Protein AF-A0A970JTY2-F1 (afdb_monomer_lite)

pLDDT: mean 82.53, std 13.93, range [41.75, 95.62]

Sequence (303 aa):
MFVVREQNREFDTKPNRMLKFISKFILSLLEEFDRIVPGDTESEWVKNIKSMERNLKHILSSQYLKYVADVRYLTHDLVTSGLKHRNPLYRQMAKISQLYYNIYTKKDPKAVFDVIKNQLLVPKATDKLFEILALFNCIKCAEELRMEIGGKRDLSLLRSKYTNVITFNYDNGIVINIFYQHTPQSLSGKSRYFKTMESYGFNPKTLTPDIVIECIRDDMLIASFLEVKYSDDVSYVGIGLQSLYAYLYDFSEAWVEGSKALLVIKPTISSSPKEEGDSRVWIVDKAGMIDKIRVLFGSLVTN

Radius of gyration: 25.33 Å; chains: 1; bounding box: 76×44×76 Å

Structure (mmCIF, N/CA/C/O backbone):
data_AF-A0A970JTY2-F1
#
_entry.id   AF-A0A970JTY2-F1
#
loop_
_atom_site.group_PDB
_atom_site.id
_atom_site.type_symbol
_atom_site.label_atom_id
_atom_site.label_alt_id
_atom_site.label_comp_id
_atom_site.label_asym_id
_atom_site.label_entity_id
_atom_site.label_seq_id
_atom_site.pdbx_PDB_ins_code
_atom_site.Cartn_x
_atom_site.Cartn_y
_atom_site.Cartn_z
_atom_site.occupancy
_atom_site.B_iso_or_equiv
_atom_site.auth_seq_id
_atom_site.auth_comp_id
_atom_site.auth_asym_id
_atom_site.auth_atom_id
_atom_site.pdbx_PDB_model_num
ATOM 1 N N . MET A 1 1 ? -50.062 -2.422 51.929 1.00 43.72 1 MET A N 1
ATOM 2 C CA . MET A 1 1 ? -49.570 -2.429 50.536 1.00 43.72 1 MET A CA 1
ATOM 3 C C . MET A 1 1 ? -48.051 -2.425 50.592 1.00 43.72 1 MET A C 1
ATOM 5 O O . MET A 1 1 ? -47.488 -1.456 51.079 1.00 43.72 1 MET A O 1
ATOM 9 N N . PHE A 1 2 ? -47.398 -3.523 50.209 1.00 49.53 2 PHE A N 1
ATOM 10 C CA . PHE A 1 2 ? -45.935 -3.597 50.158 1.00 49.53 2 PHE A CA 1
ATOM 11 C C . PHE A 1 2 ? -45.479 -3.256 48.738 1.00 49.53 2 PHE A C 1
ATOM 13 O O . PHE A 1 2 ? -45.889 -3.915 47.788 1.00 49.53 2 PHE A O 1
ATOM 20 N N . VAL A 1 3 ? -44.664 -2.211 48.592 1.00 58.22 3 VAL A N 1
ATOM 21 C CA . VAL A 1 3 ? -43.993 -1.878 47.329 1.00 58.22 3 VAL A CA 1
ATOM 22 C C . VAL A 1 3 ? -42.629 -2.556 47.356 1.00 58.22 3 VAL A C 1
ATOM 24 O O . VAL A 1 3 ? -41.742 -2.142 48.098 1.00 58.22 3 VAL A O 1
ATOM 27 N N . VAL A 1 4 ? -42.467 -3.612 46.564 1.00 56.00 4 VAL A N 1
ATOM 28 C CA . VAL A 1 4 ? -41.180 -4.291 46.383 1.00 56.00 4 VAL A CA 1
ATOM 29 C C . VAL A 1 4 ? -40.514 -3.696 45.144 1.00 56.00 4 VAL A C 1
ATOM 31 O O . VAL A 1 4 ? -41.038 -3.811 44.040 1.00 56.00 4 VAL A O 1
ATOM 34 N N . ARG A 1 5 ? -39.359 -3.039 45.308 1.00 48.19 5 ARG A N 1
ATOM 35 C CA . ARG A 1 5 ? -38.460 -2.755 44.179 1.00 48.19 5 ARG A CA 1
ATOM 36 C C . ARG A 1 5 ? -37.684 -4.033 43.886 1.00 48.19 5 ARG A C 1
ATOM 38 O O . ARG A 1 5 ? -36.694 -4.312 44.559 1.00 48.19 5 ARG A O 1
ATOM 45 N N . GLU A 1 6 ? -38.122 -4.803 42.897 1.00 49.94 6 GLU A N 1
ATOM 46 C CA . GLU A 1 6 ? -37.249 -5.812 42.302 1.00 49.94 6 GLU A CA 1
ATOM 47 C C . GLU A 1 6 ? -35.978 -5.122 41.795 1.00 49.94 6 GLU A C 1
ATOM 49 O O . GLU A 1 6 ? -36.039 -4.121 41.075 1.00 49.94 6 GLU A O 1
ATOM 54 N N . GLN A 1 7 ? -34.810 -5.646 42.174 1.00 44.12 7 GLN A N 1
ATOM 55 C CA . GLN A 1 7 ? -33.556 -5.287 41.520 1.00 44.12 7 GLN A CA 1
ATOM 56 C C . GLN A 1 7 ? -33.562 -5.893 40.114 1.00 44.12 7 GLN A C 1
ATOM 58 O O . GLN A 1 7 ? -32.917 -6.909 39.857 1.00 44.12 7 GLN A O 1
ATOM 63 N N . ASN A 1 8 ? -34.295 -5.277 39.189 1.00 53.38 8 ASN A N 1
ATOM 64 C CA . ASN A 1 8 ? -34.117 -5.565 37.777 1.00 53.38 8 ASN A CA 1
ATOM 65 C C . ASN A 1 8 ? -32.683 -5.173 37.419 1.00 53.38 8 ASN A C 1
ATOM 67 O O . ASN A 1 8 ? -32.317 -3.997 37.466 1.00 53.38 8 ASN A O 1
ATOM 71 N N . ARG A 1 9 ? -31.839 -6.166 37.117 1.00 58.50 9 ARG A N 1
ATOM 72 C CA . ARG A 1 9 ? -30.512 -5.909 36.556 1.00 58.50 9 ARG A CA 1
ATOM 73 C C . ARG A 1 9 ? -30.729 -5.241 35.205 1.00 58.50 9 ARG A C 1
ATOM 75 O O . ARG A 1 9 ? -31.061 -5.900 34.226 1.00 58.50 9 ARG A O 1
ATOM 82 N N . GLU A 1 10 ? -30.571 -3.925 35.169 1.00 74.25 10 GLU A N 1
ATOM 83 C CA . GLU A 1 10 ? -30.632 -3.150 33.939 1.00 74.25 10 GLU A CA 1
ATOM 84 C C . GLU A 1 10 ? -29.398 -3.498 33.101 1.00 74.25 10 GLU A C 1
ATOM 86 O O . GLU A 1 10 ? -28.300 -2.981 33.305 1.00 74.25 10 GLU A O 1
ATOM 91 N N . PHE A 1 11 ? -29.554 -4.469 32.200 1.00 82.31 11 PHE A N 1
ATOM 92 C CA . PHE A 1 11 ? -28.481 -4.886 31.301 1.00 82.31 11 PHE A CA 1
ATOM 93 C C . PHE A 1 11 ? -28.212 -3.831 30.227 1.00 82.31 11 PHE A C 1
ATOM 95 O O . PHE A 1 11 ? -27.099 -3.756 29.716 1.00 82.31 11 PHE A O 1
ATOM 102 N N . ASP A 1 12 ? -29.183 -2.983 29.901 1.00 87.62 12 ASP A N 1
ATOM 103 C CA . ASP A 1 12 ? -29.083 -2.015 28.813 1.00 87.62 12 ASP A CA 1
ATOM 104 C C . ASP A 1 12 ? -28.427 -0.687 29.231 1.00 87.62 12 ASP A C 1
ATOM 106 O O . ASP A 1 12 ? -29.002 0.396 29.157 1.00 87.62 12 ASP A O 1
ATOM 110 N N . THR A 1 13 ? -27.181 -0.769 29.689 1.00 91.25 13 THR A N 1
ATOM 111 C CA . THR A 1 13 ? -26.401 0.406 30.097 1.00 91.25 13 THR A CA 1
ATOM 112 C C . THR A 1 13 ? -25.610 1.001 28.929 1.00 91.25 13 THR A C 1
ATOM 114 O O . THR A 1 13 ? -25.258 0.305 27.974 1.00 91.25 13 THR A O 1
ATOM 117 N N . LYS A 1 14 ? -25.238 2.288 29.015 1.00 93.44 14 LYS A N 1
ATOM 118 C CA . LYS A 1 14 ? -24.367 2.941 28.012 1.00 93.44 14 LYS A CA 1
ATOM 119 C C . LYS A 1 14 ? -23.055 2.165 27.749 1.00 93.44 14 LYS A C 1
ATOM 121 O O . LYS A 1 14 ? -22.750 1.942 26.575 1.00 93.44 14 LYS A O 1
ATOM 126 N N . PRO A 1 15 ? -22.311 1.682 28.771 1.00 92.44 15 PRO A N 1
ATOM 127 C CA . PRO A 1 15 ? -21.134 0.840 28.549 1.00 92.44 15 PRO A CA 1
ATOM 128 C C . PRO A 1 15 ? -21.441 -0.470 27.815 1.00 92.44 15 PRO A C 1
ATOM 130 O O . PRO A 1 15 ? -20.641 -0.897 26.985 1.00 92.44 15 PRO A O 1
ATOM 133 N N . ASN A 1 16 ? -22.601 -1.083 28.068 1.00 92.94 16 ASN A N 1
ATOM 134 C CA . ASN A 1 16 ? -22.996 -2.325 27.403 1.00 92.94 16 ASN A CA 1
ATOM 135 C C . ASN A 1 16 ? -23.389 -2.083 25.945 1.00 92.94 16 ASN A C 1
ATOM 137 O O . ASN A 1 16 ? -22.994 -2.859 25.079 1.00 92.94 16 ASN A O 1
ATOM 141 N N . ARG A 1 17 ? -24.093 -0.983 25.650 1.00 94.19 17 ARG A N 1
ATOM 142 C CA . ARG A 1 17 ? -24.385 -0.558 24.270 1.00 94.19 17 ARG A CA 1
ATOM 143 C C . ARG A 1 17 ? -23.098 -0.278 23.489 1.00 94.19 17 ARG A C 1
ATOM 145 O O . ARG A 1 17 ? -22.959 -0.732 22.357 1.00 94.19 17 ARG A O 1
ATOM 152 N N . MET A 1 18 ? -22.130 0.403 24.113 1.00 95.19 18 MET A N 1
ATOM 153 C CA . MET A 1 18 ? -20.793 0.629 23.544 1.00 95.19 18 MET A CA 1
ATOM 154 C C . MET A 1 18 ? -20.071 -0.697 23.264 1.00 95.19 18 MET A C 1
ATOM 156 O O . MET A 1 18 ? -19.572 -0.893 22.158 1.00 95.19 18 MET A O 1
ATOM 160 N N . LEU A 1 19 ? -20.044 -1.609 24.243 1.00 93.44 19 LEU A N 1
ATOM 161 C CA . LEU A 1 19 ? -19.437 -2.934 24.109 1.00 93.44 19 LEU A CA 1
ATOM 162 C C . LEU A 1 19 ? -20.076 -3.727 22.963 1.00 93.44 19 LEU A C 1
ATOM 164 O O . LEU A 1 19 ? -19.370 -4.230 22.096 1.00 93.44 19 LEU A O 1
ATOM 168 N N . LYS A 1 20 ? -21.409 -3.802 22.930 1.00 94.44 20 LYS A N 1
ATOM 169 C CA . LYS A 1 20 ? -22.144 -4.528 21.891 1.00 94.44 20 LYS A CA 1
ATOM 170 C C . LYS A 1 20 ? -21.841 -3.970 20.503 1.00 94.44 20 LYS A C 1
ATOM 172 O O . LYS A 1 20 ? -21.566 -4.746 19.591 1.00 94.44 20 LYS A O 1
ATOM 177 N N . PHE A 1 21 ? -21.836 -2.645 20.356 1.00 95.12 21 PHE A N 1
ATOM 178 C CA . PHE A 1 21 ? -21.494 -1.997 19.094 1.00 95.12 21 PHE A CA 1
ATOM 179 C C . PHE A 1 21 ? -20.087 -2.354 18.629 1.00 95.12 21 PHE A C 1
ATOM 181 O O . PHE A 1 21 ? -19.916 -2.839 17.513 1.00 95.12 21 PHE A O 1
ATOM 188 N N . ILE A 1 22 ? -19.078 -2.130 19.478 1.00 94.44 22 ILE A N 1
ATOM 189 C CA . ILE A 1 22 ? -17.687 -2.322 19.066 1.00 94.44 22 ILE A CA 1
ATOM 190 C C . ILE A 1 22 ? -17.390 -3.803 18.802 1.00 94.44 22 ILE A C 1
ATOM 192 O O . ILE A 1 22 ? -16.663 -4.114 17.867 1.00 94.44 22 ILE A O 1
ATOM 196 N N . SER A 1 23 ? -18.008 -4.726 19.547 1.00 93.31 23 SER A N 1
ATOM 197 C CA . SER A 1 23 ? -17.910 -6.164 19.283 1.00 93.31 23 SER A CA 1
ATOM 198 C C . SER A 1 23 ? -18.522 -6.553 17.938 1.00 93.31 23 SER A C 1
ATOM 200 O O . SER A 1 23 ? -17.904 -7.325 17.210 1.00 93.31 23 SER A O 1
ATOM 202 N N . LYS A 1 24 ? -19.696 -6.010 17.581 1.00 93.62 24 LYS A N 1
ATOM 203 C CA . LYS A 1 24 ? -20.308 -6.236 16.260 1.00 93.62 24 LYS A CA 1
ATOM 204 C C . LYS A 1 24 ? -19.449 -5.669 15.132 1.00 93.62 24 LYS A C 1
ATOM 206 O O . LYS A 1 24 ? -19.256 -6.346 14.132 1.00 93.62 24 LYS A O 1
ATOM 211 N N . PHE A 1 25 ? -18.905 -4.467 15.316 1.00 92.50 25 PHE A N 1
ATOM 212 C CA . PHE A 1 25 ? -18.021 -3.838 14.336 1.00 92.50 25 PHE A CA 1
ATOM 213 C C . PHE A 1 25 ? -16.727 -4.635 14.120 1.00 92.50 25 PHE A C 1
ATOM 215 O O . PHE A 1 25 ? -16.320 -4.860 12.987 1.00 92.50 25 PHE A O 1
ATOM 222 N N . ILE A 1 26 ? -16.079 -5.099 15.194 1.00 91.44 26 ILE A N 1
ATOM 223 C CA . ILE A 1 26 ? -14.885 -5.943 15.056 1.00 91.44 26 ILE A CA 1
ATOM 224 C C . ILE A 1 26 ? -15.259 -7.252 14.361 1.00 91.44 26 ILE A C 1
ATOM 226 O O . ILE A 1 26 ? -14.546 -7.669 13.457 1.00 91.44 26 ILE A O 1
ATOM 230 N N . LEU A 1 27 ? -16.381 -7.876 14.733 1.00 92.19 27 LEU A N 1
ATOM 231 C CA . LEU A 1 27 ? -16.819 -9.113 14.096 1.00 92.19 27 LEU A CA 1
ATOM 232 C C . LEU A 1 27 ? -17.040 -8.939 12.587 1.00 92.19 27 LEU A C 1
ATOM 234 O O . LEU A 1 27 ? -16.559 -9.775 11.833 1.00 92.19 27 LEU A O 1
ATOM 238 N N . SER A 1 28 ? -17.671 -7.850 12.135 1.00 90.19 28 SER A N 1
ATOM 239 C CA . SER A 1 28 ? -17.853 -7.617 10.695 1.00 90.19 28 SER A CA 1
ATOM 240 C C . SER A 1 28 ? -16.524 -7.462 9.950 1.00 90.19 28 SER A C 1
ATOM 242 O O . SER A 1 28 ? -16.391 -7.966 8.843 1.00 90.19 28 SER A O 1
ATOM 244 N N . LEU A 1 29 ? -15.516 -6.830 10.568 1.00 86.81 29 LEU A N 1
ATOM 245 C CA . LEU A 1 29 ? -14.171 -6.754 9.979 1.00 86.81 29 LEU A CA 1
ATOM 246 C C . LEU A 1 29 ? -13.503 -8.133 9.887 1.00 86.81 29 LEU A C 1
ATOM 248 O O . LEU A 1 29 ? -12.789 -8.412 8.928 1.00 86.81 29 LEU A O 1
ATOM 252 N N . LEU A 1 30 ? -13.719 -8.991 10.888 1.00 85.62 30 LEU A N 1
ATOM 253 C CA . LEU A 1 30 ? -13.186 -10.353 10.890 1.00 85.62 30 LEU A CA 1
ATOM 254 C C . LEU A 1 30 ? -13.912 -11.261 9.891 1.00 85.62 30 LEU A C 1
ATOM 256 O O . LEU A 1 30 ? -13.284 -12.135 9.317 1.00 85.62 30 LEU A O 1
ATOM 260 N N . GLU A 1 31 ? -15.203 -11.059 9.638 1.00 83.81 31 GLU A N 1
ATOM 261 C CA . GLU A 1 31 ? -15.941 -11.835 8.630 1.00 83.81 31 GLU A CA 1
ATOM 262 C C . GLU A 1 31 ? -15.522 -11.475 7.194 1.00 83.81 31 GLU A C 1
ATOM 264 O O . GLU A 1 31 ? -15.562 -12.319 6.299 1.00 83.81 31 GLU A O 1
ATOM 269 N N . GLU A 1 32 ? -15.061 -10.244 6.965 1.00 79.00 32 GLU A N 1
ATOM 270 C CA . GLU A 1 32 ? -14.445 -9.846 5.694 1.00 79.00 32 GLU A CA 1
ATOM 271 C C . GLU A 1 32 ? -13.024 -10.404 5.521 1.00 79.00 32 GLU A C 1
ATOM 273 O O . GLU A 1 32 ? -12.537 -10.504 4.395 1.00 79.00 32 GLU A O 1
ATOM 278 N N . PHE A 1 33 ? -12.365 -10.821 6.606 1.00 70.31 33 PHE A N 1
ATOM 279 C CA . PHE A 1 33 ? -10.973 -11.268 6.589 1.00 70.31 33 PHE A CA 1
ATOM 280 C C . PHE A 1 33 ? -10.727 -12.457 5.650 1.00 70.31 33 PHE A C 1
ATOM 282 O O . PHE A 1 33 ? -9.790 -12.413 4.855 1.00 70.31 33 PHE A O 1
ATOM 289 N N . ASP A 1 34 ? -11.585 -13.481 5.684 1.00 62.09 34 ASP A N 1
ATOM 290 C CA . ASP A 1 34 ? -11.440 -14.672 4.831 1.00 62.09 34 ASP A CA 1
ATOM 291 C C . ASP A 1 34 ? -11.579 -14.338 3.333 1.00 62.09 34 ASP A C 1
ATOM 293 O O . ASP A 1 34 ? -11.024 -15.039 2.487 1.00 62.09 34 ASP A O 1
ATOM 297 N N . ARG A 1 35 ? -12.279 -13.245 2.987 1.00 64.12 35 ARG A N 1
ATOM 298 C CA . ARG A 1 35 ? -12.340 -12.744 1.602 1.00 64.12 35 ARG A CA 1
ATOM 299 C C . ARG A 1 35 ? -11.044 -12.054 1.190 1.00 64.12 35 ARG A C 1
ATOM 301 O O . ARG A 1 35 ? -10.661 -12.127 0.030 1.00 64.12 35 ARG A O 1
ATOM 308 N N . ILE A 1 36 ? -10.400 -11.371 2.134 1.00 57.50 36 ILE A N 1
ATOM 309 C CA . ILE A 1 36 ? -9.196 -10.567 1.902 1.00 57.50 36 ILE A CA 1
ATOM 310 C C . ILE A 1 36 ? -7.932 -11.445 1.900 1.00 57.50 36 ILE A C 1
ATOM 312 O O . ILE A 1 36 ? -6.965 -11.118 1.216 1.00 57.50 36 ILE A O 1
ATOM 316 N N . VAL A 1 37 ? -7.921 -12.561 2.641 1.00 57.62 37 VAL A N 1
ATOM 317 C CA . VAL A 1 37 ? -6.756 -13.459 2.772 1.00 57.62 37 VAL A CA 1
ATOM 318 C C . VAL A 1 37 ? -7.125 -14.905 2.424 1.00 57.62 37 VAL A C 1
ATOM 320 O O . VAL A 1 37 ? -7.165 -15.774 3.299 1.00 57.62 37 VAL A O 1
ATOM 323 N N . PRO A 1 38 ? -7.389 -15.209 1.142 1.00 55.94 38 PRO A N 1
ATOM 324 C CA . PRO A 1 38 ? -7.653 -16.578 0.730 1.00 55.94 38 PRO A CA 1
ATOM 325 C C . PRO A 1 38 ? -6.385 -17.441 0.861 1.00 55.94 38 PRO A C 1
ATOM 327 O O . PRO A 1 38 ? -5.313 -17.084 0.379 1.00 55.94 38 PRO A O 1
ATOM 330 N N . GLY A 1 39 ? -6.512 -18.614 1.488 1.00 54.50 39 GLY A N 1
ATOM 331 C CA . GLY A 1 39 ? -5.527 -19.701 1.386 1.00 54.50 39 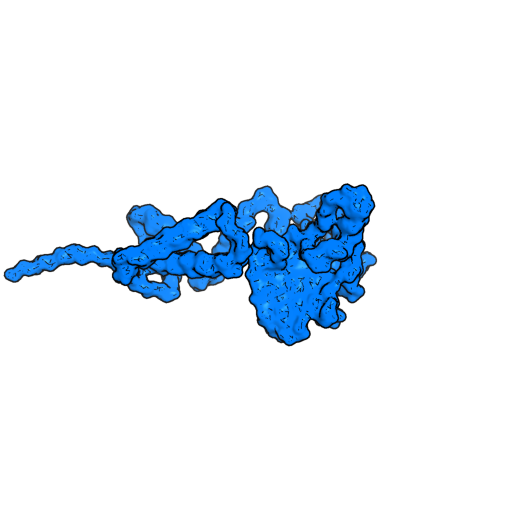GLY A CA 1
ATOM 332 C C . GLY A 1 39 ? -4.439 -19.790 2.464 1.00 54.50 39 GLY A C 1
ATOM 333 O O . GLY A 1 39 ? -3.811 -20.842 2.565 1.00 54.50 39 GLY A O 1
ATOM 334 N N . ASP A 1 40 ? -4.235 -18.782 3.320 1.00 57.59 40 ASP A N 1
ATOM 335 C CA . ASP A 1 40 ? -3.348 -18.921 4.491 1.00 57.59 40 ASP A CA 1
ATOM 336 C C . ASP A 1 40 ? -4.165 -19.385 5.703 1.00 57.59 40 ASP A C 1
ATOM 338 O O . ASP A 1 40 ? -4.904 -18.610 6.303 1.00 57.59 40 ASP A O 1
ATOM 342 N N . THR A 1 41 ? -4.088 -20.674 6.041 1.00 60.59 41 THR A N 1
ATOM 343 C CA . THR A 1 41 ? -4.851 -21.264 7.160 1.00 60.59 41 THR A CA 1
ATOM 344 C C . THR A 1 41 ? -3.980 -21.744 8.317 1.00 60.59 41 THR A C 1
ATOM 346 O O . THR A 1 41 ? -4.500 -22.006 9.405 1.00 60.59 41 THR A O 1
ATOM 349 N N . GLU A 1 42 ? -2.666 -21.833 8.117 1.00 64.69 42 GLU A N 1
ATOM 350 C CA . GLU A 1 42 ? -1.760 -22.484 9.067 1.00 64.69 42 GLU A CA 1
ATOM 351 C C . GLU A 1 42 ? -0.952 -21.507 9.921 1.00 64.69 42 GLU A C 1
ATOM 353 O O . GLU A 1 42 ? -0.476 -21.887 11.001 1.00 64.69 42 GLU A O 1
ATOM 358 N N . SER A 1 43 ? -0.827 -20.252 9.484 1.00 69.88 43 SER A N 1
ATOM 359 C CA . SER A 1 43 ? -0.053 -19.243 10.194 1.00 69.88 43 SER A CA 1
ATOM 360 C C . SER A 1 43 ? -0.655 -18.895 11.566 1.00 69.88 43 SER A C 1
ATOM 362 O O . SER A 1 43 ? -1.869 -18.877 11.788 1.00 69.88 43 SER A O 1
ATOM 364 N N . GLU A 1 44 ? 0.220 -18.635 12.539 1.00 70.88 44 GLU A N 1
ATOM 365 C CA . GLU A 1 44 ? -0.167 -18.399 13.938 1.00 70.88 44 GLU A CA 1
ATOM 366 C C . GLU A 1 44 ? -1.084 -17.177 14.098 1.00 70.88 44 GLU A C 1
ATOM 368 O O . GLU A 1 44 ? -2.029 -17.182 14.887 1.00 70.88 44 GLU A O 1
ATOM 373 N N . TRP A 1 45 ? -0.863 -16.143 13.289 1.00 66.12 45 TRP A N 1
ATOM 374 C CA . TRP A 1 45 ? -1.682 -14.938 13.305 1.00 66.12 45 TRP A CA 1
ATOM 375 C 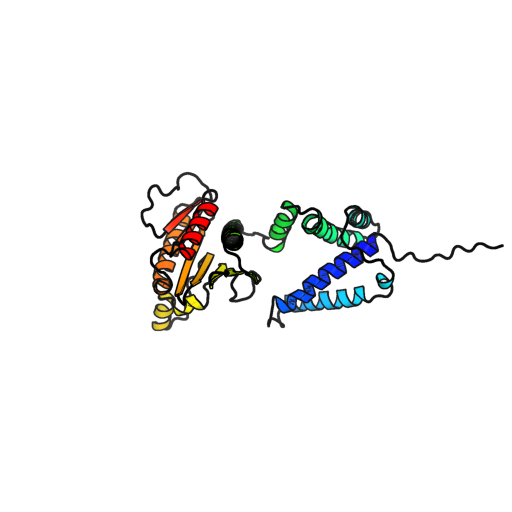C . TRP A 1 45 ? -3.095 -15.182 12.740 1.00 66.12 45 TRP A C 1
ATOM 377 O O . TRP A 1 45 ? -4.058 -14.674 13.316 1.00 66.12 45 TRP A O 1
ATOM 387 N N . VAL A 1 46 ? -3.255 -16.033 11.715 1.00 78.12 46 VAL A N 1
ATOM 388 C CA . VAL A 1 46 ? -4.578 -16.471 11.225 1.00 78.12 46 VAL A CA 1
ATOM 389 C C . VAL A 1 46 ? -5.312 -17.276 12.296 1.00 78.12 46 VAL A C 1
ATOM 391 O O . VAL A 1 46 ? -6.501 -17.057 12.536 1.00 78.12 46 VAL A O 1
ATOM 394 N N . LYS A 1 47 ? -4.613 -18.173 13.005 1.00 81.19 47 LYS A N 1
ATOM 395 C CA . LYS A 1 47 ? -5.198 -18.928 14.129 1.00 81.19 47 LYS A CA 1
ATOM 396 C C . LYS A 1 47 ? -5.699 -17.996 15.236 1.00 81.19 47 LYS A C 1
ATOM 398 O O . LYS A 1 47 ? -6.796 -18.207 15.761 1.00 81.19 47 LYS A O 1
ATOM 403 N N . ASN A 1 48 ? -4.942 -16.943 15.551 1.00 81.75 48 ASN A N 1
ATOM 404 C CA . ASN A 1 48 ? -5.348 -15.925 16.522 1.00 81.75 48 ASN A CA 1
ATOM 405 C C . ASN A 1 48 ? -6.599 -15.166 16.065 1.00 81.75 48 ASN A C 1
ATOM 407 O O . ASN A 1 48 ? -7.540 -15.030 16.847 1.00 81.75 48 ASN A O 1
ATOM 411 N N . ILE A 1 49 ? -6.661 -14.756 14.796 1.00 83.75 49 ILE A N 1
ATOM 412 C CA . ILE A 1 49 ? -7.834 -14.089 14.214 1.00 83.75 49 ILE A CA 1
ATOM 413 C C . ILE A 1 49 ? -9.081 -14.982 14.293 1.00 83.75 49 ILE A C 1
ATOM 415 O O . ILE A 1 49 ? -10.101 -14.563 14.842 1.00 83.75 49 ILE A O 1
ATOM 419 N N . LYS A 1 50 ? -8.985 -16.244 13.858 1.00 85.19 50 LYS A N 1
ATOM 420 C CA . LYS A 1 50 ? -10.098 -17.210 13.936 1.00 85.19 50 LYS A CA 1
ATOM 421 C C . LYS A 1 50 ? -10.530 -17.498 15.376 1.00 85.19 50 LYS A C 1
ATOM 423 O O . LYS A 1 50 ? -11.694 -17.784 15.653 1.00 85.19 50 LYS A O 1
ATOM 428 N N . SER A 1 51 ? -9.602 -17.452 16.331 1.00 88.62 51 SER A N 1
ATOM 429 C CA . SER A 1 51 ? -9.928 -17.546 17.759 1.00 88.62 51 SER A CA 1
ATOM 430 C C . SER A 1 51 ? -10.716 -16.323 18.242 1.00 88.62 51 SER A C 1
ATOM 432 O O . SER A 1 51 ? -11.747 -16.473 18.900 1.00 88.62 51 SER A O 1
ATOM 434 N N . MET A 1 52 ? -10.288 -15.113 17.866 1.00 88.94 52 MET A N 1
ATOM 435 C CA . MET A 1 52 ? -10.986 -13.867 18.202 1.00 88.94 52 MET A CA 1
ATOM 436 C C . MET A 1 52 ? -12.403 -13.830 17.627 1.00 88.94 52 MET A C 1
ATOM 438 O O . MET A 1 52 ? -13.338 -13.483 18.347 1.00 88.94 52 MET A O 1
ATOM 442 N N . GLU A 1 53 ? -12.571 -14.235 16.370 1.00 90.56 53 GLU A N 1
ATOM 443 C CA . GLU A 1 53 ? -13.873 -14.303 15.706 1.00 90.56 53 GLU A CA 1
ATOM 444 C C . GLU A 1 53 ? -14.839 -15.232 16.459 1.00 90.56 53 GLU A C 1
ATOM 446 O O . GLU A 1 53 ? -15.942 -14.821 16.832 1.00 90.56 53 GLU A O 1
ATOM 451 N N . ARG A 1 54 ? -14.401 -16.460 16.779 1.00 90.25 54 ARG A N 1
ATOM 452 C CA . ARG A 1 54 ? -15.194 -17.425 17.561 1.00 90.25 54 ARG A CA 1
ATOM 453 C C . ARG A 1 54 ? -15.586 -16.871 18.931 1.00 90.25 54 ARG A C 1
ATOM 455 O O . ARG A 1 54 ? -16.748 -16.977 19.326 1.00 90.25 54 ARG A O 1
ATOM 462 N N . ASN A 1 55 ? -14.645 -16.242 19.635 1.00 91.06 55 ASN A N 1
ATOM 463 C CA . ASN A 1 55 ? -14.902 -15.647 20.945 1.00 91.06 55 ASN A CA 1
ATOM 464 C C . ASN A 1 55 ? -15.913 -14.494 20.862 1.00 91.06 55 ASN A C 1
ATOM 466 O O . ASN A 1 55 ? -16.803 -14.397 21.708 1.00 91.06 55 ASN A O 1
ATOM 470 N N . LEU A 1 56 ? -15.827 -13.644 19.835 1.00 91.44 56 LEU A N 1
ATOM 471 C CA . LEU A 1 56 ? -16.776 -12.549 19.624 1.00 91.44 56 LEU A CA 1
ATOM 472 C C . LEU A 1 56 ? -18.179 -13.060 19.288 1.00 91.44 56 LEU A C 1
ATOM 474 O O . LEU A 1 56 ? -19.144 -12.567 19.874 1.00 91.44 56 LEU A O 1
ATOM 478 N N . LYS A 1 57 ? -18.302 -14.079 18.424 1.00 91.69 57 LYS A N 1
ATOM 479 C CA . LYS A 1 57 ? -19.588 -14.738 18.132 1.00 91.69 57 LYS A CA 1
ATOM 480 C C . LYS A 1 57 ? -20.220 -15.296 19.408 1.00 91.69 57 LYS A C 1
ATOM 482 O O . LYS A 1 57 ? -21.390 -15.029 19.686 1.00 91.69 57 LYS A O 1
ATOM 487 N N . HIS A 1 58 ? -19.430 -15.981 20.235 1.00 90.44 58 HIS A N 1
ATOM 488 C CA . HIS A 1 58 ? -19.891 -16.497 21.522 1.00 90.44 58 HIS A CA 1
ATOM 489 C C . HIS A 1 58 ? -20.353 -15.373 22.467 1.00 90.44 58 HIS A C 1
ATOM 491 O O . HIS A 1 58 ? -21.466 -15.424 22.988 1.00 90.44 58 HIS A O 1
ATOM 497 N N . ILE A 1 59 ? -19.561 -14.310 22.645 1.00 87.62 59 ILE A N 1
ATOM 498 C CA . ILE A 1 59 ? -19.930 -13.168 23.501 1.00 87.62 59 ILE A CA 1
ATOM 499 C C . ILE A 1 59 ? -21.233 -12.514 23.025 1.00 87.62 59 ILE A C 1
ATOM 501 O O . ILE A 1 59 ? -22.125 -12.256 23.838 1.00 87.62 59 ILE A O 1
ATOM 505 N N . LEU A 1 60 ? -21.371 -12.274 21.720 1.00 89.75 60 LEU A N 1
ATOM 506 C CA . LEU A 1 60 ? -22.554 -11.639 21.135 1.00 89.75 60 LEU A CA 1
ATOM 507 C C . LEU A 1 60 ? -23.810 -12.518 21.214 1.00 89.75 60 LEU A C 1
ATOM 509 O O . LEU A 1 60 ? -24.911 -11.977 21.289 1.00 89.75 60 LEU A O 1
ATOM 513 N N . SER A 1 61 ? -23.655 -13.845 21.268 1.00 89.12 61 SER A N 1
ATOM 514 C CA . SER A 1 61 ? -24.757 -14.784 21.524 1.00 89.12 61 SER A CA 1
ATOM 515 C C . SER A 1 61 ? -25.198 -14.855 22.993 1.00 89.12 61 SER A C 1
ATOM 517 O O . SER A 1 61 ? -26.225 -15.466 23.294 1.00 89.12 61 SER A O 1
ATOM 519 N N . SER A 1 62 ? -24.460 -14.230 23.920 1.00 88.44 62 SER A N 1
ATOM 520 C CA . SER A 1 62 ? -24.797 -14.282 25.344 1.00 88.44 62 SER A CA 1
ATOM 521 C C . SER A 1 62 ? -26.169 -13.664 25.632 1.00 88.44 62 SER A C 1
ATOM 523 O O . SER A 1 62 ? -26.540 -12.609 25.107 1.00 88.44 62 SER A O 1
ATOM 525 N N . GLN A 1 63 ? -26.910 -14.289 26.550 1.00 81.62 63 GLN A N 1
ATOM 526 C CA . GLN A 1 63 ? -28.224 -13.800 26.972 1.00 81.62 63 GLN A CA 1
ATOM 527 C C . GLN A 1 63 ? -28.156 -12.370 27.539 1.00 81.62 63 GLN A C 1
ATOM 529 O O . GLN A 1 63 ? -29.097 -11.599 27.376 1.00 81.62 63 GLN A O 1
ATOM 534 N N . TYR A 1 64 ? -27.021 -11.980 28.128 1.00 82.44 64 TYR A N 1
ATOM 535 C CA . TYR A 1 64 ? -26.798 -10.640 28.674 1.00 82.44 64 TYR A CA 1
ATOM 536 C C . TYR A 1 64 ? -26.779 -9.542 27.604 1.00 82.44 64 TYR A C 1
ATOM 538 O O . TYR A 1 64 ? -27.378 -8.490 27.809 1.00 82.44 64 TYR A O 1
ATOM 546 N N . LEU A 1 65 ? -26.135 -9.773 26.454 1.00 86.25 65 LEU A N 1
ATOM 547 C CA . LEU A 1 65 ? -26.081 -8.787 25.364 1.00 86.25 65 LEU A CA 1
ATOM 548 C C . LEU A 1 65 ? -27.331 -8.801 24.477 1.00 86.25 65 LEU A C 1
ATOM 550 O O . LEU A 1 65 ? -27.576 -7.839 23.740 1.00 86.25 65 LEU A O 1
ATOM 554 N N . LYS A 1 66 ? -28.156 -9.849 24.564 1.00 84.62 66 LYS A N 1
ATOM 555 C CA . LYS A 1 66 ? -29.430 -9.930 23.838 1.00 84.62 66 LYS A CA 1
ATOM 556 C C . LYS A 1 66 ? -30.394 -8.806 24.235 1.00 84.62 66 LYS A C 1
ATOM 558 O O . LYS A 1 66 ? -31.052 -8.256 23.360 1.00 84.62 66 LYS A O 1
ATOM 563 N N . TYR A 1 67 ? -30.417 -8.426 25.514 1.00 86.44 67 TYR A N 1
ATOM 564 C CA . TYR A 1 67 ? -31.285 -7.362 26.046 1.00 86.44 67 TYR A CA 1
ATOM 565 C C . TYR A 1 67 ? -30.705 -5.946 25.929 1.00 86.44 67 TYR A C 1
ATOM 567 O O . TYR A 1 67 ? -31.357 -4.981 26.310 1.00 86.44 67 TYR A O 1
ATOM 575 N N . VAL A 1 68 ? -29.481 -5.806 25.420 1.00 90.88 68 VAL A N 1
ATOM 576 C CA . VAL A 1 68 ? -28.839 -4.504 25.209 1.00 90.88 68 VAL A CA 1
ATOM 577 C C . VAL A 1 68 ? -29.281 -3.941 23.864 1.00 90.88 68 VAL A C 1
ATOM 579 O O . VAL A 1 68 ? -29.201 -4.643 22.852 1.00 90.88 68 VAL A O 1
ATOM 582 N N . ALA A 1 69 ? -29.706 -2.682 23.820 1.00 90.69 69 ALA A N 1
ATOM 583 C CA . ALA A 1 69 ? -30.132 -2.054 22.577 1.00 90.69 69 ALA A CA 1
ATOM 584 C C . ALA A 1 69 ? -28.965 -1.917 21.585 1.00 90.69 69 ALA A C 1
ATOM 586 O O . ALA A 1 69 ? -27.824 -1.632 21.961 1.00 90.69 69 ALA A O 1
ATOM 587 N N . ASP A 1 70 ? -29.258 -2.101 20.299 1.00 91.69 70 ASP A N 1
ATOM 588 C CA . ASP A 1 70 ? -28.308 -1.787 19.237 1.00 91.69 70 ASP A CA 1
ATOM 589 C C . ASP A 1 70 ? -28.209 -0.274 19.034 1.00 91.69 70 ASP A C 1
ATOM 591 O O . ASP A 1 70 ? -29.198 0.455 19.101 1.00 91.69 70 ASP A O 1
ATOM 595 N N . VAL A 1 71 ? -26.995 0.205 18.769 1.00 92.69 71 VAL A N 1
ATOM 596 C CA . VAL A 1 71 ? -26.729 1.609 18.446 1.00 92.69 71 VAL A CA 1
ATOM 597 C C . VAL A 1 71 ? -26.200 1.708 17.023 1.00 92.69 71 VAL A C 1
ATOM 599 O O . VAL A 1 71 ? -25.433 0.862 16.577 1.00 92.69 71 VAL A O 1
ATOM 602 N N . ARG A 1 72 ? -26.628 2.735 16.283 1.00 87.69 72 ARG A N 1
ATOM 603 C CA . ARG A 1 72 ? -26.255 2.901 14.869 1.00 87.69 72 ARG A CA 1
ATOM 604 C C . ARG A 1 72 ? -24.838 3.449 14.691 1.00 87.69 72 ARG A C 1
ATOM 606 O O . ARG A 1 72 ? -24.170 3.120 13.720 1.00 87.69 72 ARG A O 1
ATOM 613 N N . TYR A 1 73 ? -24.392 4.295 15.613 1.00 87.38 73 TYR A N 1
ATOM 614 C CA . TYR A 1 73 ? -23.058 4.887 15.626 1.00 87.38 73 TYR A CA 1
ATOM 615 C C . TYR A 1 73 ? -22.599 5.112 17.066 1.00 87.38 73 TYR A C 1
ATOM 617 O O . TYR A 1 73 ? -23.409 5.393 17.954 1.00 87.38 73 TYR A O 1
ATOM 625 N N . LEU A 1 74 ? -21.289 5.015 17.300 1.00 91.38 74 LEU A N 1
ATOM 626 C CA . LEU A 1 74 ? -20.701 5.400 18.580 1.00 91.38 74 LEU A CA 1
ATOM 627 C C . LEU A 1 74 ? -20.715 6.922 18.726 1.00 91.38 74 LEU A C 1
ATOM 629 O O . LEU A 1 74 ? -20.181 7.644 17.883 1.00 91.38 74 LEU A O 1
ATOM 633 N N . THR A 1 75 ? -21.304 7.396 19.821 1.00 93.19 75 THR A N 1
ATOM 634 C CA . THR A 1 75 ? -21.289 8.801 20.235 1.00 93.19 75 THR A CA 1
ATOM 635 C C . THR A 1 75 ? -20.203 9.048 21.277 1.00 93.19 75 THR A C 1
ATOM 637 O O . THR A 1 75 ? -19.792 8.136 21.998 1.00 93.19 75 THR A O 1
ATOM 640 N N . HIS A 1 76 ? -19.780 10.306 21.412 1.00 93.25 76 HIS A N 1
ATOM 641 C CA . HIS A 1 76 ? -18.825 10.713 22.445 1.00 93.25 76 HIS A CA 1
ATOM 642 C C . HIS A 1 76 ? -19.293 10.339 23.863 1.00 93.25 76 HIS A C 1
ATOM 644 O O . HIS A 1 76 ? -18.491 9.917 24.695 1.00 93.25 76 HIS A O 1
ATOM 650 N N . ASP A 1 77 ? -20.594 10.460 24.137 1.00 94.69 77 ASP A N 1
ATOM 651 C CA . ASP A 1 77 ? -21.190 10.133 25.435 1.00 94.69 77 ASP A CA 1
ATOM 652 C C . ASP A 1 77 ? -21.091 8.631 25.765 1.00 94.69 77 ASP A C 1
ATOM 654 O O . ASP A 1 77 ? -20.674 8.272 26.869 1.00 94.69 77 ASP A O 1
ATOM 658 N N . LEU A 1 78 ? -21.366 7.748 24.794 1.00 94.25 78 LEU A N 1
ATOM 659 C CA . LEU A 1 78 ? -21.190 6.300 24.958 1.00 94.25 78 LEU A CA 1
ATOM 660 C C . LEU A 1 78 ? -19.733 5.956 25.296 1.00 94.25 78 LEU A C 1
ATOM 662 O O . LEU A 1 78 ? -19.478 5.267 26.285 1.00 94.25 78 LEU A O 1
ATOM 666 N N . VAL A 1 79 ? -18.779 6.498 24.535 1.00 95.44 79 VAL A N 1
ATOM 667 C CA . VAL A 1 79 ? -17.342 6.267 24.756 1.00 95.44 79 VAL A CA 1
ATOM 668 C C . VAL A 1 79 ? -16.894 6.795 26.123 1.00 95.44 79 VAL A C 1
ATOM 670 O O . VAL A 1 79 ? -16.239 6.084 26.890 1.00 95.44 79 VAL A O 1
ATOM 673 N N . THR A 1 80 ? -17.305 8.014 26.478 1.00 95.62 80 THR A N 1
ATOM 674 C CA . THR A 1 80 ? -16.963 8.646 27.762 1.00 95.62 80 THR A CA 1
ATOM 675 C C . THR A 1 80 ? -17.511 7.850 28.945 1.00 95.62 80 THR A C 1
ATOM 677 O O . THR A 1 80 ? -16.826 7.712 29.962 1.00 95.62 80 THR A O 1
ATOM 680 N N . SER A 1 81 ? -18.718 7.286 28.816 1.00 94.38 81 SER A N 1
ATOM 681 C CA . SER A 1 81 ? -19.311 6.437 29.854 1.00 94.38 81 SER A CA 1
ATOM 682 C C . SER A 1 81 ? -18.463 5.191 30.139 1.00 94.38 81 SER A C 1
ATOM 684 O O . SER A 1 81 ? -18.271 4.832 31.301 1.00 94.38 81 SER A O 1
ATOM 686 N N . GLY A 1 82 ? -17.883 4.582 29.099 1.00 94.06 82 GLY A N 1
ATOM 687 C CA . GLY A 1 82 ? -16.969 3.450 29.228 1.00 94.06 82 GLY A CA 1
ATOM 688 C C . GLY A 1 82 ? -15.615 3.843 29.825 1.00 94.06 82 GLY A C 1
ATOM 689 O O . GLY A 1 82 ? -15.117 3.156 30.717 1.00 94.06 82 GLY A O 1
ATOM 690 N N . LEU A 1 83 ? -15.041 4.977 29.403 1.00 93.75 83 LEU A N 1
ATOM 691 C CA . LEU A 1 83 ? -13.758 5.482 29.920 1.00 93.75 83 LEU A CA 1
ATOM 692 C C . LEU A 1 83 ? -13.810 5.799 31.420 1.00 93.75 83 LEU A C 1
ATOM 694 O O . LEU A 1 83 ? -12.841 5.553 32.139 1.00 93.75 83 LEU A O 1
ATOM 698 N N . LYS A 1 84 ? -14.946 6.320 31.897 1.00 94.31 84 LYS A N 1
ATOM 699 C CA . LYS A 1 84 ? -15.174 6.659 33.311 1.00 94.31 84 LYS A CA 1
ATOM 700 C C . LYS A 1 84 ? -15.678 5.479 34.147 1.00 94.31 84 LYS A C 1
ATOM 702 O O . LYS A 1 84 ? -15.911 5.630 35.346 1.00 94.31 84 LYS A O 1
ATOM 707 N N . HIS A 1 85 ? -15.862 4.306 33.545 1.00 95.06 85 HIS A N 1
ATOM 708 C CA . HIS A 1 85 ? -16.431 3.161 34.240 1.00 95.06 85 HIS A CA 1
ATOM 709 C C . HIS A 1 85 ? -15.476 2.605 35.314 1.00 95.06 85 HIS A C 1
ATOM 711 O O . HIS A 1 85 ? -14.248 2.610 35.165 1.00 95.06 85 HIS A O 1
ATOM 717 N N . ARG A 1 86 ? -16.040 2.091 36.417 1.00 92.25 86 ARG A N 1
ATOM 718 C CA . ARG A 1 86 ? -15.259 1.536 37.541 1.00 92.25 86 ARG A CA 1
ATOM 719 C C . ARG A 1 86 ? -14.508 0.262 37.149 1.00 92.25 86 ARG A C 1
ATOM 721 O O . ARG A 1 86 ? -13.344 0.103 37.507 1.00 92.25 86 ARG A O 1
ATOM 728 N N . ASN A 1 87 ? -15.164 -0.617 36.390 1.00 91.31 87 ASN A N 1
ATOM 729 C CA . ASN A 1 87 ? -14.563 -1.856 35.894 1.00 91.31 87 ASN A CA 1
ATOM 730 C C . ASN A 1 87 ? -13.514 -1.556 34.793 1.00 91.31 87 ASN A C 1
ATOM 732 O O . ASN A 1 87 ? -13.866 -0.934 33.784 1.00 91.31 87 ASN A O 1
ATOM 736 N N . PRO A 1 88 ? -12.256 -2.013 34.955 1.00 92.19 88 PRO A N 1
ATOM 737 C CA . PRO A 1 88 ? -11.169 -1.754 34.013 1.00 92.19 88 PRO A CA 1
ATOM 738 C C . PRO A 1 88 ? -11.397 -2.328 32.610 1.00 92.19 88 PRO A C 1
ATOM 740 O O . PRO A 1 88 ? -10.901 -1.741 31.651 1.00 92.19 88 PRO A O 1
ATOM 743 N N . LEU A 1 89 ? -12.164 -3.411 32.461 1.00 90.81 89 LEU A N 1
ATOM 744 C CA . LEU A 1 89 ? -12.443 -4.020 31.156 1.00 90.81 89 LEU A CA 1
ATOM 745 C C . LEU A 1 89 ? -13.273 -3.086 30.266 1.00 90.81 89 LEU A C 1
ATOM 747 O O . LEU A 1 89 ? -12.944 -2.894 29.097 1.00 90.81 89 LEU A O 1
ATOM 751 N N . TYR A 1 90 ? -14.279 -2.407 30.832 1.00 93.31 90 TYR A N 1
ATOM 752 C CA . TYR A 1 90 ? -15.018 -1.375 30.096 1.00 93.31 90 TYR A CA 1
ATOM 753 C C . TYR A 1 90 ? -14.118 -0.214 29.694 1.00 93.31 90 TYR A C 1
ATOM 755 O O . TYR A 1 90 ? -14.243 0.285 28.580 1.00 93.31 90 TYR A O 1
ATOM 763 N N . ARG A 1 91 ? -13.166 0.176 30.550 1.00 95.00 91 ARG A N 1
ATOM 764 C CA . ARG A 1 91 ? -12.198 1.224 30.202 1.00 95.00 91 ARG A CA 1
ATOM 765 C C . ARG A 1 91 ? -11.291 0.804 29.050 1.00 95.00 91 ARG A C 1
ATOM 767 O O . ARG A 1 91 ? -11.013 1.622 28.179 1.00 95.00 91 ARG A O 1
ATOM 774 N N . GLN A 1 92 ? -10.836 -0.449 29.022 1.00 91.62 92 GLN A N 1
ATOM 775 C CA . GLN A 1 92 ? -10.031 -0.975 27.916 1.00 91.62 92 GLN A CA 1
ATOM 776 C C . GLN A 1 92 ? -10.825 -0.983 26.605 1.00 91.62 92 GLN A C 1
ATOM 778 O O . GLN A 1 92 ? -10.360 -0.433 25.609 1.00 91.62 92 GLN A O 1
ATOM 783 N N . MET A 1 93 ? -12.057 -1.496 26.622 1.00 90.31 93 MET A N 1
ATOM 784 C CA . MET A 1 93 ? -12.930 -1.478 25.443 1.00 90.31 93 MET A CA 1
ATOM 785 C C . MET A 1 93 ? -13.293 -0.059 24.999 1.00 90.31 93 MET A C 1
ATOM 787 O O . MET A 1 93 ? -13.405 0.215 23.803 1.00 90.31 93 MET A O 1
ATOM 791 N N . ALA A 1 94 ? -13.416 0.875 25.941 1.00 95.06 94 ALA A N 1
ATOM 792 C CA . ALA A 1 94 ? -13.657 2.275 25.633 1.00 95.06 94 ALA A CA 1
ATOM 793 C C . ALA A 1 94 ? -12.469 2.939 24.922 1.00 95.06 94 ALA A C 1
ATOM 795 O O . ALA A 1 94 ? -12.695 3.796 24.077 1.00 95.06 94 ALA A O 1
ATOM 796 N N . LYS A 1 95 ? -11.218 2.520 25.174 1.00 93.19 95 LYS A N 1
ATOM 797 C CA . LYS A 1 95 ? -10.053 3.003 24.404 1.00 93.19 95 LYS A CA 1
ATOM 798 C C . LYS A 1 95 ? -10.139 2.594 22.931 1.00 93.19 95 LYS A C 1
ATOM 800 O O . LYS A 1 95 ? -9.894 3.419 22.056 1.00 93.19 95 LYS A O 1
ATOM 805 N N . ILE A 1 96 ? -10.545 1.353 22.656 1.00 91.44 96 ILE A N 1
ATOM 806 C CA . ILE A 1 96 ? -10.780 0.869 21.283 1.00 91.44 96 ILE A CA 1
ATOM 807 C C . ILE A 1 96 ? -11.956 1.630 20.653 1.00 91.44 96 ILE A C 1
ATOM 809 O O . ILE A 1 96 ? -11.878 2.097 19.520 1.00 91.44 96 ILE A O 1
ATOM 813 N N . SER A 1 97 ? -13.028 1.837 21.419 1.00 95.31 97 SER A N 1
ATOM 814 C CA . SER A 1 97 ? -14.208 2.590 20.971 1.00 95.31 97 SER A CA 1
ATOM 815 C C . SER A 1 97 ? -13.895 4.067 20.696 1.00 95.31 97 SER A C 1
ATOM 817 O O . SER A 1 97 ? -14.451 4.653 19.772 1.00 95.31 97 SER A O 1
ATOM 819 N N . GLN A 1 98 ? -12.975 4.669 21.456 1.00 95.06 98 GLN A N 1
ATOM 820 C CA . GLN A 1 98 ? -12.478 6.026 21.225 1.00 95.06 98 GLN A CA 1
ATOM 821 C C . GLN A 1 98 ? -11.709 6.119 19.909 1.00 95.06 98 GLN A C 1
ATOM 823 O O . GLN A 1 98 ? -11.856 7.103 19.186 1.00 95.06 98 GLN A O 1
ATOM 828 N N . LEU A 1 99 ? -10.923 5.092 19.580 1.00 92.00 99 LEU A N 1
ATOM 829 C CA . LEU A 1 99 ? -10.226 5.023 18.304 1.00 92.00 99 LEU A CA 1
ATOM 830 C C . LEU A 1 99 ? -11.214 4.956 17.136 1.00 92.00 99 LEU A C 1
ATOM 832 O O . LEU A 1 99 ? -11.117 5.763 16.214 1.00 92.00 99 LEU A O 1
ATOM 836 N N . TYR A 1 100 ? -12.206 4.062 17.224 1.00 93.56 100 TYR A N 1
ATOM 837 C CA . TYR A 1 100 ? -13.305 4.001 16.258 1.00 93.56 100 TYR A CA 1
ATOM 838 C C . TYR A 1 100 ? -13.975 5.370 16.100 1.00 93.56 100 TYR A C 1
ATOM 840 O O . TYR A 1 100 ? -14.131 5.862 14.984 1.00 93.56 100 TYR A O 1
ATOM 848 N N . TYR A 1 101 ? -14.346 6.004 17.217 1.00 94.31 101 TYR A N 1
ATOM 849 C CA . TYR A 1 101 ? -15.030 7.293 17.214 1.00 94.31 101 TYR A CA 1
ATOM 850 C C . TYR A 1 101 ? -14.202 8.366 16.504 1.00 94.31 101 TYR A C 1
ATOM 852 O O . TYR A 1 101 ? -14.731 9.109 15.679 1.00 94.31 101 TYR A O 1
ATOM 860 N N . ASN A 1 102 ? -12.900 8.432 16.781 1.00 92.88 102 ASN A N 1
ATOM 861 C CA . ASN A 1 102 ? -12.026 9.415 16.154 1.00 92.88 102 ASN A CA 1
ATOM 862 C C . ASN A 1 102 ? -11.899 9.181 14.640 1.00 92.88 102 ASN A C 1
ATOM 864 O O . ASN A 1 102 ? -11.956 10.142 13.878 1.00 92.88 102 ASN A O 1
ATOM 868 N N . ILE A 1 103 ? -11.776 7.926 14.203 1.00 90.19 103 ILE A N 1
ATOM 869 C CA . ILE A 1 103 ? -11.577 7.579 12.789 1.00 90.19 103 ILE A CA 1
ATOM 870 C C . ILE A 1 103 ? -12.870 7.717 11.985 1.00 90.19 103 ILE A C 1
ATOM 872 O O . ILE A 1 103 ? -12.900 8.420 10.981 1.00 90.19 103 ILE A O 1
ATOM 876 N N . TYR A 1 104 ? -13.943 7.058 12.415 1.00 90.06 104 TYR A N 1
ATOM 877 C CA . TYR A 1 104 ? -15.143 6.891 11.593 1.00 90.06 104 TYR A CA 1
ATOM 878 C C . TYR A 1 104 ? -16.214 7.943 11.879 1.00 90.06 104 TYR A C 1
ATOM 880 O O . TYR A 1 104 ? -16.903 8.377 10.956 1.00 90.06 104 TYR A O 1
ATOM 888 N N . THR A 1 105 ? -16.347 8.390 13.133 1.00 89.44 105 THR A N 1
ATOM 889 C CA . THR A 1 105 ? -17.361 9.390 13.506 1.00 89.44 105 THR A CA 1
ATOM 890 C C . THR A 1 105 ? -16.831 10.812 13.329 1.00 89.44 105 THR A C 1
ATOM 892 O O . THR A 1 105 ? -17.439 11.616 12.629 1.00 89.44 105 THR A O 1
ATOM 895 N N . LYS A 1 106 ? -15.686 11.133 13.944 1.00 90.62 106 LYS A N 1
ATOM 896 C CA . LYS A 1 106 ? -15.069 12.468 13.876 1.00 90.62 106 LYS A CA 1
ATOM 897 C C . LYS A 1 106 ? -14.327 12.704 12.556 1.00 90.62 106 LYS A C 1
ATOM 899 O O . LYS A 1 106 ? -14.105 13.857 12.200 1.00 90.62 106 LYS A O 1
ATOM 904 N N . LYS A 1 107 ? -13.955 11.633 11.841 1.00 86.62 107 LYS A N 1
ATOM 905 C CA . LYS A 1 107 ? -13.114 11.690 10.634 1.00 86.62 107 LYS A CA 1
ATOM 906 C C . LYS A 1 107 ? -11.801 12.436 10.886 1.00 86.62 107 LYS A C 1
ATOM 908 O O . LYS A 1 107 ? -11.368 13.234 10.065 1.00 86.62 107 LYS A O 1
ATOM 913 N N . ASP A 1 108 ? -11.198 12.204 12.053 1.00 84.56 108 ASP A N 1
ATOM 914 C CA . ASP A 1 108 ? -9.965 12.855 12.490 1.00 84.56 108 ASP A CA 1
ATOM 915 C C . ASP A 1 108 ? -8.761 12.284 11.721 1.00 84.56 108 ASP A C 1
ATOM 917 O O . ASP A 1 108 ? -8.370 11.134 11.969 1.00 84.56 108 ASP A O 1
ATOM 921 N N . PRO A 1 109 ? -8.131 13.059 10.816 1.00 72.94 109 PRO A N 1
ATOM 922 C CA . PRO A 1 109 ? -7.016 12.564 10.013 1.00 72.94 109 PRO A CA 1
ATOM 923 C C . PRO A 1 109 ? -5.819 12.147 10.872 1.00 72.94 109 PRO A C 1
ATOM 925 O O . PRO A 1 109 ? -5.092 1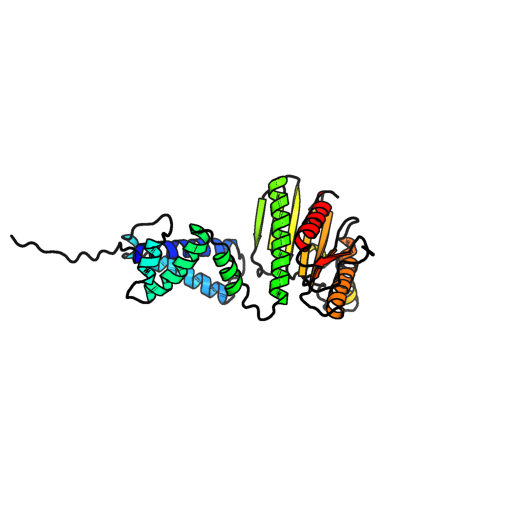1.220 10.516 1.00 72.94 109 PRO A O 1
ATOM 928 N N . LYS A 1 110 ? -5.630 12.786 12.037 1.00 78.44 110 LYS A N 1
ATOM 929 C CA . LYS A 1 110 ? -4.539 12.456 12.957 1.00 78.44 110 LYS A CA 1
ATOM 930 C C . LYS A 1 110 ? -4.731 11.076 13.574 1.00 78.44 110 LYS A C 1
ATOM 932 O O . LYS A 1 110 ? -3.763 10.345 13.718 1.00 78.44 110 LYS A O 1
ATOM 937 N N . ALA A 1 111 ? -5.967 10.694 13.893 1.00 82.12 111 ALA A N 1
ATOM 938 C CA . ALA A 1 111 ? -6.247 9.375 14.453 1.00 82.12 111 ALA A CA 1
ATOM 939 C C . ALA A 1 111 ? -5.959 8.257 13.444 1.00 82.12 111 ALA A C 1
ATOM 941 O O . ALA A 1 111 ? -5.377 7.241 13.812 1.00 82.12 111 ALA A O 1
ATOM 942 N N . VAL A 1 112 ? -6.307 8.463 12.170 1.00 76.12 112 VAL A N 1
ATOM 943 C CA . VAL A 1 112 ? -5.946 7.537 11.085 1.00 76.12 112 VAL A CA 1
ATOM 944 C C . VAL A 1 112 ? -4.427 7.447 10.953 1.00 76.12 112 VAL A C 1
ATOM 946 O O . VAL A 1 112 ? -3.875 6.347 10.967 1.00 76.12 112 VAL A O 1
ATOM 949 N N . PHE A 1 113 ? -3.746 8.595 10.907 1.00 70.81 113 PHE A N 1
ATOM 950 C CA . PHE A 1 113 ? -2.287 8.652 10.858 1.00 70.81 113 PHE A CA 1
ATOM 951 C C . PHE A 1 113 ? -1.639 7.930 12.044 1.00 70.81 113 PHE A C 1
ATOM 953 O O . PHE A 1 113 ? -0.707 7.161 11.844 1.00 70.81 113 PHE A O 1
ATOM 960 N N . ASP A 1 114 ? -2.152 8.110 13.261 1.00 73.81 114 ASP A N 1
ATOM 961 C CA . ASP A 1 114 ? -1.635 7.467 14.468 1.00 73.81 114 ASP A CA 1
ATOM 962 C C . ASP A 1 114 ? -1.859 5.944 14.461 1.00 73.81 114 ASP A C 1
ATOM 964 O O . ASP A 1 114 ? -1.032 5.215 15.006 1.00 73.81 114 ASP A O 1
ATOM 968 N N . VAL A 1 115 ? -2.928 5.425 13.841 1.00 74.44 115 VAL A N 1
ATOM 969 C CA . VAL A 1 115 ? -3.109 3.968 13.659 1.00 74.44 115 VAL A CA 1
ATOM 970 C C . VAL A 1 115 ? -2.134 3.417 12.645 1.00 74.44 115 VAL A C 1
ATOM 972 O O . VAL A 1 115 ? -1.472 2.426 12.939 1.00 74.44 115 VAL A O 1
ATOM 975 N N . ILE A 1 116 ? -2.024 4.055 11.478 1.00 65.44 116 ILE A N 1
ATOM 976 C CA . ILE A 1 116 ? -1.049 3.661 10.456 1.00 65.44 116 ILE A CA 1
ATOM 977 C C . ILE A 1 116 ? 0.338 3.690 11.093 1.00 65.44 116 ILE A C 1
ATOM 979 O O . ILE A 1 116 ? 1.065 2.705 11.014 1.00 65.44 116 ILE A O 1
ATOM 983 N N . LYS A 1 117 ? 0.650 4.757 11.838 1.00 60.53 117 LYS A N 1
ATOM 984 C CA . LYS A 1 117 ? 1.860 4.857 12.639 1.00 60.53 117 LYS A CA 1
ATOM 985 C C . LYS A 1 117 ? 1.982 3.654 13.570 1.00 60.53 117 LYS A C 1
ATOM 987 O O . LYS A 1 117 ? 2.847 2.837 13.379 1.00 60.53 117 LYS A O 1
ATOM 992 N N . ASN A 1 118 ? 1.094 3.436 14.524 1.00 60.31 118 ASN A N 1
ATOM 993 C CA . ASN A 1 118 ? 1.328 2.407 15.542 1.00 60.31 118 ASN A CA 1
ATOM 994 C C . ASN A 1 118 ? 1.188 0.942 15.062 1.00 60.31 118 ASN A C 1
ATOM 996 O O . ASN A 1 118 ? 1.764 0.062 15.697 1.00 60.31 118 ASN A O 1
ATOM 1000 N N . GLN A 1 119 ? 0.428 0.658 13.995 1.00 58.88 119 GLN A N 1
ATOM 1001 C CA . GLN A 1 119 ? 0.153 -0.711 13.517 1.00 58.88 119 GLN A CA 1
ATOM 1002 C C . GLN A 1 119 ? 0.978 -1.123 12.293 1.00 58.88 119 GLN A C 1
ATOM 1004 O O . GLN A 1 119 ? 1.445 -2.258 12.236 1.00 58.88 119 GLN A O 1
ATOM 1009 N N . LEU A 1 120 ? 1.163 -0.227 11.318 1.00 46.19 120 LEU A N 1
ATOM 1010 C CA . LEU A 1 120 ? 2.019 -0.479 10.151 1.00 46.19 120 LEU A CA 1
ATOM 1011 C C . LEU A 1 120 ? 3.460 -0.024 10.407 1.00 46.19 120 LEU A C 1
ATOM 1013 O O . LEU A 1 120 ? 4.388 -0.568 9.814 1.00 46.19 120 LEU A O 1
ATOM 1017 N N . LEU A 1 121 ? 3.651 0.951 11.299 1.00 45.44 121 LEU A N 1
ATOM 1018 C CA . LEU A 1 121 ? 4.901 1.675 11.476 1.00 45.44 121 LEU A CA 1
ATOM 1019 C C . LEU A 1 121 ? 5.328 1.699 12.952 1.00 45.44 121 LEU A C 1
ATOM 1021 O O . LEU A 1 121 ? 5.434 2.762 13.556 1.00 45.44 121 LEU A O 1
ATOM 1025 N N . VAL A 1 122 ? 5.665 0.559 13.553 1.00 41.75 122 VAL A N 1
ATOM 1026 C CA . VAL A 1 122 ? 6.797 0.628 14.492 1.00 41.75 122 VAL A CA 1
ATOM 1027 C C . VAL A 1 122 ? 8.010 0.831 13.586 1.00 41.75 122 VAL A C 1
ATOM 1029 O O . VAL A 1 122 ? 8.556 -0.160 13.094 1.00 41.75 122 VAL A O 1
ATOM 1032 N N . PRO A 1 123 ? 8.400 2.070 13.232 1.00 46.47 123 PRO A N 1
ATOM 1033 C CA . PRO A 1 123 ? 9.411 2.265 12.227 1.00 46.47 123 PRO A CA 1
ATOM 1034 C C . PRO A 1 123 ? 10.708 2.172 13.009 1.00 46.47 123 PRO A C 1
ATOM 1036 O O . PRO A 1 123 ? 11.143 3.131 13.642 1.00 46.47 123 PRO A O 1
ATOM 1039 N N . LYS A 1 124 ? 11.331 0.996 13.013 1.00 49.88 124 LYS A N 1
ATOM 1040 C CA . LYS A 1 124 ? 12.729 0.934 13.446 1.00 49.88 124 LYS A CA 1
ATOM 1041 C C . LYS A 1 124 ? 13.620 1.790 12.524 1.00 49.88 124 LYS A C 1
ATOM 1043 O O . LYS A 1 124 ? 14.727 2.118 12.929 1.00 49.88 124 LYS A O 1
ATOM 1048 N N . ALA A 1 125 ? 13.126 2.176 11.338 1.00 62.41 125 ALA A N 1
ATOM 1049 C CA . ALA A 1 125 ? 13.850 2.941 10.334 1.00 62.41 125 ALA A CA 1
ATOM 1050 C C . ALA A 1 125 ? 12.925 3.940 9.580 1.00 62.41 125 ALA A C 1
ATOM 1052 O O . ALA A 1 125 ? 11.808 3.607 9.173 1.00 62.41 125 ALA A O 1
ATOM 1053 N N . THR A 1 126 ? 13.356 5.206 9.491 1.00 71.19 126 THR A N 1
ATOM 1054 C CA . THR A 1 126 ? 12.608 6.356 8.923 1.00 71.19 126 THR A CA 1
ATOM 1055 C C . THR A 1 126 ? 12.506 6.318 7.393 1.00 71.19 126 THR A C 1
ATOM 1057 O O . THR A 1 126 ? 11.604 6.913 6.809 1.00 71.19 126 THR A O 1
ATOM 1060 N N . ASP A 1 127 ? 13.399 5.581 6.746 1.00 76.12 127 ASP A N 1
ATOM 1061 C CA . ASP A 1 127 ? 13.378 5.250 5.321 1.00 76.12 127 ASP A CA 1
ATOM 1062 C C . ASP A 1 127 ? 12.081 4.546 4.897 1.00 76.12 127 ASP A C 1
ATOM 1064 O O . ASP A 1 127 ? 11.418 4.994 3.963 1.00 76.12 127 ASP A O 1
ATOM 1068 N N . LYS A 1 128 ? 11.627 3.545 5.658 1.00 78.38 128 LYS A N 1
ATOM 1069 C CA . LYS A 1 128 ? 10.395 2.801 5.362 1.00 78.38 128 LYS A CA 1
ATOM 1070 C C . LYS A 1 128 ? 9.141 3.661 5.458 1.00 78.38 128 LYS A C 1
ATOM 1072 O O . LYS A 1 128 ? 8.203 3.479 4.688 1.00 78.38 128 LYS A O 1
ATOM 1077 N N . LEU A 1 129 ? 9.122 4.639 6.364 1.00 77.06 129 LEU A N 1
ATOM 1078 C CA . LEU A 1 129 ? 8.041 5.631 6.417 1.00 77.06 129 LEU A CA 1
ATOM 1079 C C . LEU A 1 129 ? 7.977 6.465 5.141 1.00 77.06 129 LEU A C 1
ATOM 1081 O O . LEU A 1 129 ? 6.891 6.802 4.670 1.00 77.06 129 LEU A O 1
ATOM 1085 N N . PHE A 1 130 ? 9.143 6.831 4.619 1.00 83.88 130 PHE A N 1
ATOM 1086 C CA . PHE A 1 130 ? 9.251 7.665 3.438 1.00 83.88 130 PHE A CA 1
ATOM 1087 C C . PHE A 1 130 ? 8.868 6.893 2.167 1.00 83.88 130 PHE A C 1
ATOM 1089 O O . PHE A 1 130 ? 8.126 7.420 1.342 1.00 83.88 130 PHE A O 1
ATOM 1096 N N . GLU A 1 131 ? 9.249 5.619 2.071 1.00 87.31 131 GLU A N 1
ATOM 1097 C CA . GLU A 1 131 ? 8.755 4.694 1.042 1.00 87.31 131 GLU A CA 1
ATOM 1098 C C . GLU A 1 131 ? 7.223 4.570 1.054 1.00 87.31 131 GLU A C 1
ATOM 1100 O O . GLU A 1 131 ? 6.569 4.718 0.023 1.00 87.31 131 GLU A O 1
ATOM 1105 N N . ILE A 1 132 ? 6.625 4.353 2.231 1.00 86.50 132 ILE A N 1
ATOM 1106 C CA . ILE A 1 132 ? 5.167 4.213 2.365 1.00 86.50 132 ILE A CA 1
ATOM 1107 C C . ILE A 1 132 ? 4.446 5.520 2.007 1.00 86.50 132 ILE A C 1
ATOM 1109 O O . ILE A 1 132 ? 3.367 5.493 1.413 1.00 86.50 132 ILE A O 1
ATOM 1113 N N . LEU A 1 133 ? 5.037 6.677 2.320 1.00 85.31 133 LEU A N 1
ATOM 1114 C CA . LEU A 1 133 ? 4.515 7.969 1.875 1.00 85.31 133 LEU A CA 1
ATOM 1115 C C . LEU A 1 133 ? 4.475 8.061 0.340 1.00 85.31 133 LEU A C 1
ATOM 1117 O O . LEU A 1 133 ? 3.466 8.501 -0.211 1.00 85.31 133 LEU A O 1
ATOM 1121 N N . ALA A 1 134 ? 5.545 7.645 -0.343 1.00 90.69 134 ALA A N 1
ATOM 1122 C CA . ALA A 1 134 ? 5.590 7.625 -1.804 1.00 90.69 134 ALA A CA 1
ATOM 1123 C C . ALA A 1 134 ? 4.533 6.677 -2.392 1.00 90.69 134 ALA A C 1
ATOM 1125 O O . ALA A 1 134 ? 3.818 7.056 -3.322 1.00 90.69 134 ALA A O 1
ATOM 1126 N N . LEU A 1 135 ? 4.352 5.498 -1.786 1.00 92.56 135 LEU A N 1
ATOM 1127 C CA . LEU A 1 135 ? 3.313 4.542 -2.170 1.00 92.56 135 LEU A CA 1
ATOM 1128 C C . LEU A 1 135 ? 1.915 5.164 -2.080 1.00 92.56 135 LEU A C 1
ATOM 1130 O O . LEU A 1 135 ? 1.155 5.112 -3.045 1.00 92.56 135 LEU A O 1
ATOM 1134 N N . PHE A 1 136 ? 1.575 5.806 -0.958 1.00 89.25 136 PHE A N 1
ATOM 1135 C CA . PHE A 1 136 ? 0.270 6.458 -0.811 1.00 89.25 136 PHE A CA 1
ATOM 1136 C C . PHE A 1 136 ? 0.055 7.597 -1.809 1.00 89.25 136 PHE A C 1
ATOM 1138 O O . PHE A 1 136 ? -1.075 7.799 -2.250 1.00 89.25 136 PHE A O 1
ATOM 1145 N N . ASN A 1 137 ? 1.107 8.315 -2.208 1.00 90.81 137 ASN A N 1
ATOM 1146 C CA . ASN A 1 137 ? 0.987 9.321 -3.262 1.00 90.81 137 ASN A CA 1
ATOM 1147 C C . ASN A 1 137 ? 0.727 8.695 -4.637 1.00 90.81 137 ASN A C 1
ATOM 1149 O O . ASN A 1 137 ? -0.072 9.248 -5.388 1.00 90.81 137 ASN A O 1
ATOM 1153 N N . CYS A 1 138 ? 1.306 7.529 -4.942 1.00 94.12 138 CYS A N 1
ATOM 1154 C CA . CYS A 1 138 ? 0.965 6.778 -6.156 1.00 94.12 138 CYS A CA 1
ATOM 1155 C C . CYS A 1 138 ? -0.513 6.376 -6.160 1.00 94.12 138 CYS A C 1
ATOM 1157 O O . CYS A 1 138 ? -1.229 6.650 -7.119 1.00 94.12 138 CYS A O 1
ATOM 1159 N N . ILE A 1 139 ? -0.988 5.802 -5.049 1.00 92.62 139 ILE A N 1
ATOM 1160 C CA . ILE A 1 139 ? -2.395 5.409 -4.879 1.00 92.62 139 ILE A CA 1
ATOM 1161 C C . ILE A 1 139 ? -3.318 6.622 -5.024 1.00 92.62 139 ILE A C 1
ATOM 1163 O O . ILE A 1 139 ? -4.346 6.538 -5.689 1.00 92.62 139 ILE A O 1
ATOM 1167 N N . LYS A 1 140 ? -2.948 7.760 -4.427 1.00 89.75 140 LYS A N 1
ATOM 1168 C CA . LYS A 1 140 ? -3.716 9.002 -4.525 1.00 89.75 140 LYS A CA 1
ATOM 1169 C C . LYS A 1 140 ? -3.830 9.490 -5.971 1.00 89.75 140 LYS A C 1
ATOM 1171 O O . LYS A 1 140 ? -4.923 9.863 -6.373 1.00 89.75 140 LYS A O 1
ATOM 1176 N N . CYS A 1 141 ? -2.743 9.482 -6.740 1.00 93.12 141 CYS A N 1
ATOM 1177 C CA . CYS A 1 141 ? -2.770 9.945 -8.131 1.00 93.12 141 CYS A CA 1
ATOM 1178 C C . CYS A 1 141 ? -3.600 9.014 -9.029 1.00 93.12 141 CYS A C 1
ATOM 1180 O O . CYS A 1 141 ? -4.379 9.493 -9.847 1.00 93.12 141 CYS A O 1
ATOM 1182 N N . ALA A 1 142 ? -3.504 7.696 -8.831 1.00 92.38 142 ALA A N 1
ATOM 1183 C CA . ALA A 1 142 ? -4.376 6.735 -9.508 1.00 92.38 142 ALA A CA 1
ATOM 1184 C C . ALA A 1 142 ? -5.859 6.940 -9.138 1.00 92.38 142 ALA A C 1
ATOM 1186 O O . ALA A 1 142 ? -6.745 6.904 -9.987 1.00 92.38 142 ALA A O 1
ATOM 1187 N N . GLU A 1 143 ? -6.148 7.218 -7.867 1.00 90.88 143 GLU A N 1
ATOM 1188 C CA . GLU A 1 143 ? -7.508 7.516 -7.419 1.00 90.88 143 GLU A CA 1
ATOM 1189 C C . GLU A 1 143 ? -8.042 8.829 -8.016 1.00 90.88 143 GLU A C 1
ATOM 1191 O O . GLU A 1 143 ? -9.213 8.880 -8.385 1.00 90.88 143 GLU A O 1
ATOM 1196 N N . GLU A 1 144 ? -7.208 9.867 -8.145 1.00 90.81 144 GLU A N 1
ATOM 1197 C CA . GLU A 1 144 ? -7.553 11.117 -8.843 1.00 90.81 144 GLU A CA 1
ATOM 1198 C C . GLU A 1 144 ? -7.939 10.839 -10.304 1.00 90.81 144 GLU A C 1
ATOM 1200 O O . GLU A 1 144 ? -9.037 11.212 -10.716 1.00 90.81 144 GLU A O 1
ATOM 1205 N N . LEU A 1 145 ? -7.130 10.066 -11.037 1.00 90.44 145 LEU A N 1
ATOM 1206 C CA . LEU A 1 145 ? -7.479 9.619 -12.391 1.00 90.44 145 LEU A CA 1
ATOM 1207 C C . LEU A 1 145 ? -8.789 8.826 -12.429 1.00 90.44 145 LEU A C 1
ATOM 1209 O O . LEU A 1 145 ? -9.587 8.987 -13.348 1.00 90.44 145 LEU A O 1
ATOM 1213 N N . ARG A 1 146 ? -9.047 7.971 -11.430 1.00 91.56 146 ARG A N 1
ATOM 1214 C CA . ARG A 1 146 ? -10.272 7.155 -11.383 1.00 91.56 146 ARG A CA 1
ATOM 1215 C C . ARG A 1 146 ? -11.499 8.039 -11.199 1.00 91.56 146 ARG A C 1
ATOM 1217 O O . ARG A 1 146 ? -12.563 7.730 -11.724 1.00 91.56 146 ARG A O 1
ATOM 1224 N N . MET A 1 147 ? -11.366 9.126 -10.442 1.00 89.19 147 MET A N 1
ATOM 1225 C CA . MET A 1 147 ? -12.436 10.108 -10.270 1.00 89.19 147 MET A CA 1
ATOM 1226 C C . MET A 1 147 ? -12.718 10.891 -11.559 1.00 89.19 147 MET A C 1
ATOM 1228 O O . MET A 1 147 ? -13.864 11.278 -11.770 1.00 89.19 147 MET A O 1
ATOM 1232 N N . GLU A 1 148 ? -11.714 11.090 -12.415 1.00 90.62 148 GLU A N 1
ATOM 1233 C CA . GLU A 1 148 ? -11.858 11.772 -13.709 1.00 90.62 148 GLU A CA 1
ATOM 1234 C C . GLU A 1 148 ? -12.412 10.855 -14.812 1.00 90.62 148 GLU A C 1
ATOM 1236 O O . GLU A 1 148 ? -13.315 11.251 -15.545 1.00 90.62 148 GLU A O 1
ATOM 1241 N N . ILE A 1 149 ? -11.888 9.631 -14.924 1.00 90.88 149 ILE A N 1
ATOM 1242 C CA . ILE A 1 149 ? -12.202 8.684 -16.008 1.00 90.88 149 ILE A CA 1
ATOM 1243 C C . ILE A 1 149 ? -13.407 7.793 -15.667 1.00 90.88 149 ILE A C 1
ATOM 1245 O O . ILE A 1 149 ? -14.133 7.367 -16.562 1.00 90.88 149 ILE A O 1
ATOM 1249 N N . GLY A 1 150 ? -13.626 7.505 -14.384 1.00 89.06 150 GLY A N 1
ATOM 1250 C CA . GLY A 1 150 ? -14.515 6.436 -13.932 1.00 89.06 150 GLY A CA 1
ATOM 1251 C C . GLY A 1 150 ? -13.778 5.108 -13.716 1.00 89.06 150 GLY A C 1
ATOM 1252 O O . GLY A 1 150 ? -12.587 4.973 -14.010 1.00 89.06 150 GLY A O 1
ATOM 1253 N N . GLY A 1 151 ? -14.480 4.122 -13.151 1.00 90.69 151 GLY A N 1
ATOM 1254 C CA . GLY A 1 151 ? -13.934 2.791 -12.872 1.00 90.69 151 GLY A CA 1
ATOM 1255 C C . GLY A 1 151 ? -14.009 2.315 -11.418 1.00 90.69 151 GLY A C 1
ATOM 1256 O O . GLY A 1 151 ? -14.502 2.990 -10.501 1.00 90.69 151 GLY A O 1
ATOM 1257 N N . LYS A 1 152 ? -13.490 1.104 -11.198 1.00 90.50 152 LYS A N 1
ATOM 1258 C CA . LYS A 1 152 ? -13.487 0.376 -9.918 1.00 90.50 152 LYS A CA 1
ATOM 1259 C C . LYS A 1 152 ? -12.071 0.232 -9.363 1.00 90.50 152 LYS A C 1
ATOM 1261 O O . LYS A 1 152 ? -11.092 0.348 -10.094 1.00 90.50 152 LYS A O 1
ATOM 1266 N N . ARG A 1 153 ? -11.966 -0.040 -8.061 1.00 89.25 153 ARG A N 1
ATOM 1267 C CA . ARG A 1 153 ? -10.697 -0.370 -7.402 1.00 89.25 153 ARG A CA 1
ATOM 1268 C C . ARG A 1 153 ? -10.847 -1.599 -6.520 1.00 89.25 153 ARG A C 1
ATOM 1270 O O . ARG A 1 153 ? -11.875 -1.736 -5.858 1.00 89.25 153 ARG A O 1
ATOM 1277 N N . ASP A 1 154 ? -9.784 -2.384 -6.443 1.00 82.06 154 ASP A N 1
ATOM 1278 C CA . ASP A 1 154 ? -9.675 -3.565 -5.591 1.00 82.06 154 ASP A CA 1
ATOM 1279 C C . ASP A 1 154 ? -8.414 -3.439 -4.730 1.00 82.06 154 ASP A C 1
ATOM 1281 O O . ASP A 1 154 ? -7.317 -3.240 -5.252 1.00 82.06 154 ASP A O 1
ATOM 1285 N N . LEU A 1 155 ? -8.571 -3.483 -3.404 1.00 75.69 155 LEU A N 1
ATOM 1286 C CA . LEU A 1 155 ? -7.472 -3.323 -2.446 1.00 75.69 155 LEU A CA 1
ATOM 1287 C C . LEU A 1 155 ? -7.023 -4.677 -1.896 1.00 75.69 155 LEU A C 1
ATOM 1289 O O . LEU A 1 155 ? -7.857 -5.487 -1.495 1.00 75.69 155 LEU A O 1
ATOM 1293 N N . SER A 1 156 ? -5.710 -4.846 -1.761 1.00 65.88 156 SER A N 1
ATOM 1294 C CA . SER A 1 156 ? -5.086 -6.007 -1.121 1.00 65.88 156 SER A CA 1
ATOM 1295 C C . SER A 1 156 ? -4.279 -5.585 0.109 1.00 65.88 156 SER A C 1
ATOM 1297 O O . SER A 1 156 ? -3.933 -4.415 0.296 1.00 65.88 156 SER A O 1
ATOM 1299 N N . LEU A 1 157 ? -3.936 -6.543 0.973 1.00 59.16 157 LEU A N 1
ATOM 1300 C CA . LEU A 1 157 ? -3.050 -6.279 2.106 1.00 59.16 157 LEU A CA 1
ATOM 1301 C C . LEU A 1 157 ? -1.596 -6.123 1.640 1.00 59.16 157 LEU A C 1
ATOM 1303 O O . LEU A 1 157 ? -1.095 -6.922 0.859 1.00 59.16 157 LEU A O 1
ATOM 1307 N N . LEU A 1 158 ? -0.855 -5.192 2.248 1.00 58.12 158 LEU A N 1
ATOM 1308 C CA . LEU A 1 158 ? 0.586 -4.969 2.012 1.00 58.12 158 LEU A CA 1
ATOM 1309 C C . LEU A 1 158 ? 1.493 -6.183 2.336 1.00 58.12 158 LEU A C 1
ATOM 1311 O O . LEU A 1 158 ? 2.709 -6.092 2.205 1.00 58.12 158 LEU A O 1
ATOM 1315 N N . ARG A 1 159 ? 0.932 -7.300 2.825 1.00 53.81 159 ARG A N 1
ATOM 1316 C CA . ARG A 1 159 ? 1.666 -8.510 3.238 1.00 53.81 159 ARG A CA 1
ATOM 1317 C C . ARG A 1 159 ? 1.124 -9.816 2.653 1.00 53.81 159 ARG A C 1
ATOM 1319 O O . ARG A 1 159 ? 1.681 -10.867 2.976 1.00 53.81 159 ARG A O 1
ATOM 1326 N N . SER A 1 160 ? 0.073 -9.797 1.830 1.00 51.44 160 SER A N 1
ATOM 1327 C CA . SER A 1 160 ? -0.291 -11.002 1.079 1.00 51.44 160 SER A CA 1
ATOM 1328 C C . SER A 1 160 ? 0.803 -11.261 0.046 1.00 51.44 160 SER A C 1
ATOM 1330 O O . SER A 1 160 ? 1.179 -10.386 -0.733 1.00 51.44 160 SER A O 1
ATOM 1332 N N . LYS A 1 161 ? 1.413 -12.446 0.118 1.00 51.91 161 LYS A N 1
ATOM 1333 C CA . LYS A 1 161 ? 2.536 -12.807 -0.749 1.00 51.91 161 LYS A CA 1
ATOM 1334 C C . LYS A 1 161 ? 2.093 -12.715 -2.216 1.00 51.91 161 LYS A C 1
ATOM 1336 O O . LYS A 1 161 ? 1.091 -13.321 -2.575 1.00 51.91 161 LYS A O 1
ATOM 1341 N N . TYR A 1 162 ? 2.878 -12.014 -3.036 1.00 52.88 162 TYR A N 1
ATOM 1342 C CA . TYR A 1 162 ? 2.750 -11.953 -4.502 1.00 52.88 162 TYR A CA 1
ATOM 1343 C C . TYR A 1 162 ? 1.514 -11.229 -5.060 1.00 52.88 162 TYR A C 1
ATOM 1345 O O . TYR A 1 162 ? 1.189 -11.401 -6.231 1.00 52.88 162 TYR A O 1
ATOM 1353 N N . THR A 1 163 ? 0.839 -10.396 -4.267 1.00 66.31 163 THR A N 1
ATOM 1354 C CA . THR A 1 163 ? -0.296 -9.592 -4.749 1.00 66.31 163 THR A CA 1
ATOM 1355 C C . THR A 1 163 ? 0.076 -8.116 -4.813 1.00 66.31 163 THR A C 1
ATOM 1357 O O . THR A 1 163 ? 0.757 -7.601 -3.925 1.00 66.31 163 THR A O 1
ATOM 1360 N N . ASN A 1 164 ? -0.402 -7.420 -5.839 1.00 76.81 164 ASN A N 1
ATOM 1361 C CA . ASN A 1 164 ? -0.400 -5.962 -5.899 1.00 76.81 164 ASN A CA 1
ATOM 1362 C C . ASN A 1 164 ? -1.092 -5.359 -4.669 1.00 76.81 164 ASN A C 1
ATOM 1364 O O . ASN A 1 164 ? -2.001 -5.960 -4.108 1.00 76.81 164 ASN A O 1
ATOM 1368 N N . VAL A 1 165 ? -0.680 -4.157 -4.268 1.00 84.44 165 VAL A N 1
ATOM 1369 C CA . VAL A 1 165 ? -1.280 -3.398 -3.160 1.00 84.44 165 VAL A CA 1
ATOM 1370 C C . VAL A 1 165 ? -2.698 -2.957 -3.512 1.00 84.44 165 VAL A C 1
ATOM 1372 O O . VAL A 1 165 ? -3.597 -2.988 -2.672 1.00 84.44 165 VAL A O 1
ATOM 1375 N N . ILE A 1 166 ? -2.890 -2.521 -4.754 1.00 89.38 166 ILE A N 1
ATOM 1376 C CA . ILE A 1 166 ? -4.173 -2.054 -5.267 1.00 89.38 166 ILE A CA 1
ATOM 1377 C C . ILE A 1 166 ? -4.227 -2.222 -6.787 1.00 89.38 166 ILE A C 1
ATOM 1379 O O . ILE A 1 166 ? -3.207 -2.064 -7.469 1.00 89.38 166 ILE A O 1
ATOM 1383 N N . THR A 1 167 ? -5.406 -2.567 -7.301 1.00 92.12 167 THR A N 1
ATOM 1384 C CA . THR A 1 167 ? -5.750 -2.521 -8.728 1.00 92.12 167 THR A CA 1
ATOM 1385 C C . THR A 1 167 ? -6.763 -1.410 -8.954 1.00 92.12 167 THR A C 1
ATOM 1387 O O . THR A 1 16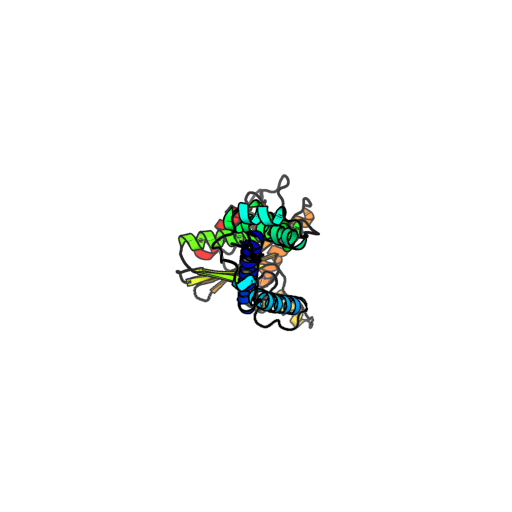7 ? -7.725 -1.279 -8.196 1.00 92.12 167 THR A O 1
ATOM 1390 N N . PHE A 1 168 ? -6.578 -0.652 -10.028 1.00 93.31 168 PHE A N 1
ATOM 1391 C CA . PHE A 1 168 ? -7.559 0.268 -10.584 1.00 93.31 168 PHE A CA 1
ATOM 1392 C C . PHE A 1 168 ? -7.983 -0.234 -11.962 1.00 93.31 168 PHE A C 1
ATOM 1394 O O . PHE A 1 168 ? -7.148 -0.349 -12.852 1.00 93.31 168 PHE A O 1
ATOM 1401 N N . ASN A 1 169 ? -9.273 -0.519 -12.124 1.00 93.00 169 ASN A N 1
ATOM 1402 C CA . ASN A 1 169 ? -9.889 -0.907 -13.390 1.00 93.00 169 ASN A CA 1
ATOM 1403 C C . ASN A 1 169 ? -10.681 0.295 -13.913 1.00 93.00 169 ASN A C 1
ATOM 1405 O O . ASN A 1 169 ? -11.767 0.574 -13.397 1.00 93.00 169 ASN A O 1
ATOM 1409 N N . TYR A 1 170 ? -10.127 1.028 -14.876 1.00 92.88 170 TYR A N 1
ATOM 1410 C CA . TYR A 1 170 ? -10.733 2.241 -15.426 1.00 92.88 170 TYR A CA 1
ATOM 1411 C C . TYR A 1 170 ? -11.773 1.909 -16.501 1.00 92.88 170 TYR A C 1
ATOM 1413 O O . TYR A 1 170 ? -11.648 0.917 -17.220 1.00 92.88 170 TYR A O 1
ATOM 1421 N N . ASP A 1 171 ? -12.793 2.759 -16.647 1.00 91.44 171 ASP A N 1
ATOM 1422 C CA . ASP A 1 171 ? -13.897 2.522 -17.597 1.00 91.44 171 ASP A CA 1
ATOM 1423 C C . ASP A 1 171 ? -13.451 2.571 -19.072 1.00 91.44 171 ASP A C 1
ATOM 1425 O O . ASP A 1 171 ? -14.115 2.016 -19.945 1.00 91.44 171 ASP A O 1
ATOM 1429 N N . ASN A 1 172 ? -12.297 3.182 -19.358 1.00 90.12 172 ASN A N 1
ATOM 1430 C CA . ASN A 1 172 ? -11.677 3.202 -20.684 1.00 90.12 172 ASN A CA 1
ATOM 1431 C C . ASN A 1 172 ? -10.857 1.934 -21.011 1.00 90.12 172 ASN A C 1
ATOM 1433 O O . ASN A 1 172 ? -10.160 1.915 -22.021 1.00 90.12 172 ASN A O 1
ATOM 1437 N N . GLY A 1 173 ? -10.919 0.895 -20.171 1.00 90.56 173 GLY A N 1
ATOM 1438 C CA . GLY A 1 173 ? -10.242 -0.389 -20.389 1.00 90.56 173 GLY A CA 1
ATOM 1439 C C . GLY A 1 173 ? -8.802 -0.453 -19.877 1.00 90.56 173 GLY A C 1
ATOM 1440 O O . GLY A 1 173 ? -8.189 -1.516 -19.936 1.00 90.56 173 GLY A O 1
ATOM 1441 N N . ILE A 1 174 ? -8.267 0.647 -19.341 1.00 92.81 174 ILE A N 1
ATOM 1442 C CA . ILE A 1 174 ? -6.943 0.661 -18.717 1.00 92.81 174 ILE A CA 1
ATOM 1443 C C . ILE A 1 174 ? -7.014 -0.031 -17.355 1.00 92.81 174 ILE A C 1
ATOM 1445 O O . ILE A 1 174 ? -7.937 0.196 -16.569 1.00 92.81 174 ILE A O 1
ATOM 1449 N N . VAL A 1 175 ? -6.000 -0.835 -17.041 1.00 93.81 175 VAL A N 1
ATOM 1450 C CA . VAL A 1 175 ? -5.818 -1.426 -15.713 1.00 93.81 175 VAL A CA 1
ATOM 1451 C C . VAL A 1 175 ? -4.486 -0.976 -15.141 1.00 93.81 175 VAL A C 1
ATOM 1453 O O . VAL A 1 175 ? -3.446 -1.179 -15.758 1.00 93.81 175 VAL A O 1
ATOM 1456 N N . ILE A 1 176 ? -4.503 -0.393 -13.943 1.00 94.00 176 ILE A N 1
ATOM 1457 C CA . ILE A 1 176 ? -3.282 -0.041 -13.217 1.00 94.00 176 ILE A CA 1
ATOM 1458 C C . ILE A 1 176 ? -3.136 -0.921 -11.982 1.00 94.00 176 ILE A C 1
ATOM 1460 O O . ILE A 1 176 ? -3.989 -0.898 -11.096 1.00 94.00 176 ILE A O 1
ATOM 1464 N N . ASN A 1 177 ? -2.002 -1.609 -11.875 1.00 93.94 177 ASN A N 1
ATOM 1465 C CA . ASN A 1 177 ? -1.603 -2.349 -10.683 1.00 93.94 177 ASN A CA 1
ATOM 1466 C C . ASN A 1 177 ? -0.416 -1.658 -10.009 1.00 93.94 177 ASN A C 1
ATOM 1468 O O . ASN A 1 177 ? 0.586 -1.357 -10.653 1.00 93.94 177 ASN A O 1
ATOM 1472 N N . ILE A 1 178 ? -0.510 -1.426 -8.699 1.00 94.12 178 ILE A N 1
ATOM 1473 C CA . ILE A 1 178 ? 0.580 -0.838 -7.909 1.00 94.12 178 ILE A CA 1
ATOM 1474 C C . ILE A 1 178 ? 1.132 -1.901 -6.960 1.00 94.12 178 ILE A C 1
ATOM 1476 O O . ILE A 1 178 ? 0.389 -2.455 -6.150 1.00 94.12 178 ILE A O 1
ATOM 1480 N N . PHE A 1 179 ? 2.434 -2.163 -7.024 1.00 92.56 179 PHE A N 1
ATOM 1481 C CA . PHE A 1 179 ? 3.154 -3.120 -6.180 1.00 92.56 179 PHE A CA 1
ATOM 1482 C C . PHE A 1 179 ? 4.126 -2.391 -5.252 1.00 92.56 179 PHE A C 1
ATOM 1484 O O . PHE A 1 179 ? 4.626 -1.319 -5.588 1.00 92.56 179 PHE A O 1
ATOM 1491 N N . TYR A 1 180 ? 4.403 -2.978 -4.087 1.00 91.44 180 TYR A N 1
ATOM 1492 C CA . TYR A 1 180 ? 5.314 -2.425 -3.082 1.00 91.44 180 TYR A CA 1
ATOM 1493 C C . TYR A 1 180 ? 6.320 -3.485 -2.634 1.00 91.44 180 TYR A C 1
ATOM 1495 O O . TYR A 1 180 ? 5.914 -4.578 -2.239 1.00 91.44 180 TYR A O 1
ATOM 1503 N N . GLN A 1 181 ? 7.615 -3.155 -2.697 1.00 89.31 181 GLN A N 1
ATOM 1504 C CA . GLN A 1 181 ? 8.748 -4.032 -2.362 1.00 89.31 181 GLN A CA 1
ATOM 1505 C C . GLN A 1 181 ? 8.660 -5.420 -3.011 1.00 89.31 181 GLN A C 1
ATOM 1507 O O . GLN A 1 181 ? 8.990 -6.445 -2.406 1.00 89.31 181 GLN A O 1
ATOM 1512 N N . HIS A 1 182 ? 8.172 -5.461 -4.249 1.00 87.56 182 HIS A N 1
ATOM 1513 C CA . HIS A 1 182 ? 7.981 -6.696 -4.985 1.00 87.56 182 HIS A CA 1
ATOM 1514 C C . HIS A 1 182 ? 7.968 -6.445 -6.491 1.00 87.56 182 HIS A C 1
ATOM 1516 O O . HIS A 1 182 ? 7.366 -5.478 -6.955 1.00 87.56 182 HIS A O 1
ATOM 1522 N N . THR A 1 183 ? 8.571 -7.367 -7.240 1.00 89.25 183 THR A N 1
ATOM 1523 C CA . THR A 1 183 ? 8.479 -7.401 -8.702 1.00 89.25 183 THR A CA 1
ATOM 1524 C C . THR A 1 183 ? 7.368 -8.357 -9.112 1.00 89.25 183 THR A C 1
ATOM 1526 O O . THR A 1 183 ? 7.436 -9.537 -8.759 1.00 89.25 183 THR A O 1
ATOM 1529 N N . PRO A 1 184 ? 6.344 -7.875 -9.832 1.00 89.19 184 PRO A N 1
ATOM 1530 C CA . PRO A 1 184 ? 5.195 -8.684 -10.204 1.00 89.19 184 PRO A CA 1
ATOM 1531 C C . PRO A 1 184 ? 5.568 -9.817 -11.158 1.00 89.19 184 PRO A C 1
ATOM 1533 O O . PRO A 1 184 ? 6.509 -9.711 -11.945 1.00 89.19 184 PRO A O 1
ATOM 1536 N N . GLN A 1 185 ? 4.803 -10.911 -11.120 1.00 87.19 185 GLN A N 1
ATOM 1537 C CA . GLN A 1 185 ? 5.072 -12.105 -11.930 1.00 87.19 185 GLN A CA 1
ATOM 1538 C C . GLN A 1 185 ? 5.076 -11.817 -13.443 1.00 87.19 185 GLN A C 1
ATOM 1540 O O . GLN A 1 185 ? 5.868 -12.408 -14.178 1.00 87.19 185 GLN A O 1
ATOM 1545 N N . SER A 1 186 ? 4.245 -10.872 -13.883 1.00 87.50 186 SER A N 1
ATOM 1546 C CA . SER A 1 186 ? 4.196 -10.301 -15.238 1.00 87.50 186 SER A CA 1
ATOM 1547 C C . SER A 1 186 ? 5.529 -9.699 -15.701 1.00 87.50 186 SER A C 1
ATOM 1549 O O . SER A 1 186 ? 5.826 -9.730 -16.898 1.00 87.50 186 SER A O 1
ATOM 1551 N N . LEU A 1 187 ? 6.357 -9.206 -14.773 1.00 88.62 187 LEU A N 1
ATOM 1552 C CA . LEU A 1 187 ? 7.715 -8.722 -15.037 1.00 88.62 187 LEU A CA 1
ATOM 1553 C C . LEU A 1 187 ? 8.794 -9.760 -14.744 1.00 88.62 187 LEU A C 1
ATOM 1555 O O . LEU A 1 187 ? 9.830 -9.754 -15.407 1.00 88.62 187 LEU A O 1
ATOM 1559 N N . SER A 1 188 ? 8.574 -10.675 -13.798 1.00 85.19 188 SER A N 1
ATOM 1560 C CA . SER A 1 188 ? 9.579 -11.673 -13.413 1.00 85.19 188 SER A CA 1
ATOM 1561 C C . SER A 1 188 ? 10.061 -12.514 -14.597 1.00 85.19 188 SER A C 1
ATOM 1563 O O . SER A 1 188 ? 11.263 -12.710 -14.758 1.00 85.19 188 SER A O 1
ATOM 1565 N N . GLY A 1 189 ? 9.152 -12.928 -15.489 1.00 82.88 189 GLY A N 1
ATOM 1566 C CA . GLY A 1 189 ? 9.501 -13.656 -16.719 1.00 82.88 189 GLY A CA 1
ATOM 1567 C C . GLY A 1 189 ? 10.229 -12.819 -17.784 1.00 82.88 189 GLY A C 1
ATOM 1568 O O . GLY A 1 189 ? 10.747 -13.367 -18.758 1.00 82.88 189 GLY A O 1
ATOM 1569 N N . LYS A 1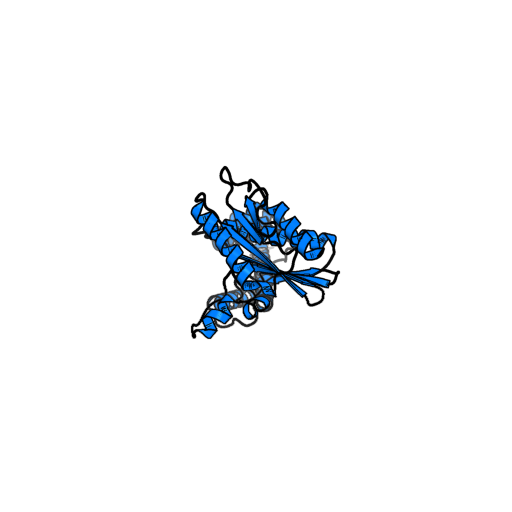 190 ? 10.287 -11.495 -17.609 1.00 89.38 190 LYS A N 1
ATOM 1570 C CA . LYS A 1 190 ? 10.929 -10.532 -18.516 1.00 89.38 190 LYS A CA 1
ATOM 1571 C C . LYS A 1 190 ? 12.281 -10.023 -17.994 1.00 89.38 190 LYS A C 1
ATOM 1573 O O . LYS A 1 190 ? 12.958 -9.306 -18.720 1.00 89.38 190 LYS A O 1
ATOM 1578 N N . SER A 1 191 ? 12.698 -10.415 -16.785 1.00 92.50 191 SER A N 1
ATOM 1579 C CA . SER A 1 191 ? 13.986 -10.012 -16.195 1.00 92.50 191 SER A CA 1
ATOM 1580 C C . SER A 1 191 ? 15.169 -10.627 -16.953 1.00 92.50 191 SER A C 1
ATOM 1582 O O . SER A 1 191 ? 15.377 -11.846 -16.946 1.00 92.50 191 SER A O 1
ATOM 1584 N N . ARG A 1 192 ? 15.977 -9.782 -17.599 1.00 93.44 192 ARG A N 1
ATOM 1585 C CA . ARG A 1 192 ? 17.242 -10.171 -18.242 1.00 93.44 192 ARG A CA 1
ATOM 1586 C C . ARG A 1 192 ? 18.279 -10.661 -17.234 1.00 93.44 192 ARG A C 1
ATOM 1588 O O . ARG A 1 192 ? 18.975 -11.635 -17.513 1.00 93.44 192 ARG A O 1
ATOM 1595 N N . TYR A 1 193 ? 18.387 -10.008 -16.082 1.00 92.44 193 TYR A N 1
ATOM 1596 C CA . TYR A 1 193 ? 19.262 -10.373 -14.973 1.00 92.44 193 TYR A CA 1
ATOM 1597 C C . TYR A 1 193 ? 18.929 -11.773 -14.468 1.00 92.44 193 TYR A C 1
ATOM 1599 O O . TYR A 1 193 ? 19.824 -12.614 -14.387 1.00 92.44 193 TYR A O 1
ATOM 1607 N N . PHE A 1 194 ? 17.647 -12.049 -14.204 1.00 92.69 194 PHE A N 1
ATOM 1608 C CA . PHE A 1 194 ? 17.200 -13.368 -13.765 1.00 92.69 194 PHE A CA 1
ATOM 1609 C C . PHE A 1 194 ? 17.579 -14.441 -14.792 1.00 92.69 194 PHE A C 1
ATOM 1611 O O . PHE A 1 194 ? 18.289 -15.382 -14.448 1.00 92.69 194 PHE A O 1
ATOM 1618 N N . LYS A 1 195 ? 17.200 -14.253 -16.066 1.00 92.12 195 LYS A N 1
ATOM 1619 C CA . LYS A 1 195 ? 17.522 -15.190 -17.161 1.00 92.12 195 LYS A CA 1
ATOM 1620 C C . LYS A 1 195 ? 19.031 -15.419 -17.313 1.00 92.12 195 LYS A C 1
ATOM 1622 O O . LYS A 1 195 ? 19.475 -16.540 -17.542 1.00 92.12 195 LYS A O 1
ATOM 1627 N N . THR A 1 196 ? 19.830 -14.359 -17.184 1.00 93.06 196 THR A N 1
ATOM 1628 C CA . THR A 1 196 ? 21.294 -14.438 -17.298 1.00 93.06 196 THR A CA 1
ATOM 1629 C C . THR A 1 196 ? 21.893 -15.224 -16.137 1.00 93.06 196 THR A C 1
ATOM 1631 O O . THR A 1 196 ? 22.700 -16.115 -16.350 1.00 93.06 196 THR A O 1
ATOM 1634 N N . ME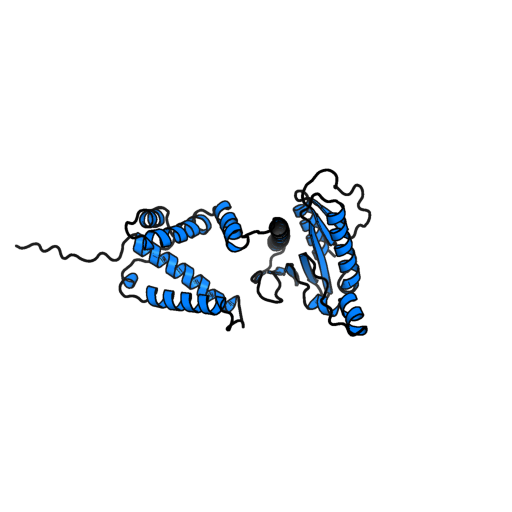T A 1 197 ? 21.497 -14.934 -14.899 1.00 92.44 197 MET A N 1
ATOM 1635 C CA . MET A 1 197 ? 22.019 -15.644 -13.730 1.00 92.44 197 MET A CA 1
ATOM 1636 C C . MET A 1 197 ? 21.594 -17.118 -13.716 1.00 92.44 197 MET A C 1
ATOM 1638 O O . MET A 1 197 ? 22.397 -17.984 -13.372 1.00 92.44 197 MET A O 1
ATOM 1642 N N . GLU A 1 198 ? 20.359 -17.409 -14.127 1.00 93.12 198 GLU A N 1
ATOM 1643 C CA . GLU A 1 198 ? 19.852 -18.775 -14.270 1.00 93.12 198 GLU A CA 1
ATOM 1644 C C . GLU A 1 198 ? 20.643 -19.568 -15.324 1.00 93.12 198 GLU A C 1
ATOM 1646 O O . GLU A 1 198 ? 20.994 -20.721 -15.078 1.00 93.12 198 GLU A O 1
ATOM 1651 N N . SER A 1 199 ? 21.018 -18.952 -16.454 1.00 94.19 199 SER A N 1
ATOM 1652 C CA . SER A 1 199 ? 21.803 -19.632 -17.500 1.00 94.19 199 SER A CA 1
ATOM 1653 C C . SER A 1 199 ? 23.222 -20.012 -17.056 1.00 94.19 199 SER A C 1
ATOM 1655 O O . SER A 1 199 ? 23.783 -20.985 -17.559 1.00 94.19 199 SER A O 1
ATOM 1657 N N . TYR A 1 200 ? 23.776 -19.309 -16.064 1.00 95.38 200 TYR A N 1
ATOM 1658 C CA . TYR A 1 200 ? 25.028 -19.675 -15.394 1.00 95.38 200 TYR A CA 1
ATOM 1659 C C . TYR A 1 200 ? 24.846 -20.687 -14.245 1.00 95.38 200 TYR A C 1
ATOM 1661 O O . TYR A 1 200 ? 25.820 -21.033 -13.577 1.00 95.38 200 TYR A O 1
ATOM 1669 N N . GLY A 1 201 ? 23.627 -21.179 -14.004 1.00 92.56 201 GLY A N 1
ATOM 1670 C CA . GLY A 1 201 ? 23.324 -22.178 -12.976 1.00 92.56 201 GLY A CA 1
ATOM 1671 C C . GLY A 1 201 ? 23.131 -21.611 -11.566 1.00 92.56 201 GLY A C 1
ATOM 1672 O O . GLY A 1 201 ? 23.132 -22.370 -10.596 1.00 92.56 201 GLY A O 1
ATOM 1673 N N . PHE A 1 202 ? 22.970 -20.293 -11.421 1.00 93.25 202 PHE A N 1
ATOM 1674 C CA . PHE A 1 202 ? 22.609 -19.690 -10.138 1.00 93.25 202 PHE A CA 1
ATOM 1675 C C . PHE A 1 202 ? 21.098 -19.792 -9.882 1.00 93.25 202 PHE A C 1
ATOM 1677 O O . PHE A 1 202 ? 20.310 -19.989 -10.800 1.00 93.25 202 PHE A O 1
ATOM 1684 N N . ASN A 1 203 ? 20.686 -19.604 -8.623 1.00 89.50 203 ASN A N 1
ATOM 1685 C CA . ASN A 1 203 ? 19.279 -19.452 -8.228 1.00 89.50 203 ASN A CA 1
ATOM 1686 C C . ASN A 1 203 ? 18.988 -17.971 -7.900 1.00 89.50 203 ASN A C 1
ATOM 1688 O O . ASN A 1 203 ? 19.009 -17.590 -6.721 1.00 89.50 203 ASN A O 1
ATOM 1692 N N . PRO A 1 204 ? 18.845 -17.099 -8.918 1.00 88.62 204 PRO A N 1
ATOM 1693 C CA . PRO A 1 204 ? 18.691 -15.666 -8.714 1.00 88.62 204 PRO A CA 1
ATOM 1694 C C . PRO A 1 204 ? 17.317 -15.296 -8.155 1.00 88.62 204 PRO A C 1
ATOM 1696 O O . PRO A 1 204 ? 16.348 -16.048 -8.213 1.00 88.62 204 PRO A O 1
ATOM 1699 N N . LYS A 1 205 ? 17.224 -14.064 -7.658 1.00 87.69 205 LYS A N 1
ATOM 1700 C CA . LYS A 1 205 ? 15.953 -13.363 -7.461 1.00 87.69 205 LYS A CA 1
ATOM 1701 C C . LYS A 1 205 ? 15.889 -12.201 -8.438 1.00 87.69 205 LYS A C 1
ATOM 1703 O O . LYS A 1 205 ? 16.924 -11.648 -8.803 1.00 87.69 205 LYS A O 1
ATOM 1708 N N . THR A 1 206 ? 14.684 -11.818 -8.836 1.00 88.88 206 THR A N 1
ATOM 1709 C CA . THR A 1 206 ? 14.477 -10.595 -9.613 1.00 88.88 206 THR A CA 1
ATOM 1710 C C . THR A 1 206 ? 14.909 -9.380 -8.800 1.00 88.88 206 THR A C 1
ATOM 1712 O O . THR A 1 206 ? 14.724 -9.340 -7.576 1.00 88.88 206 THR A O 1
ATOM 1715 N N . LEU A 1 207 ? 15.432 -8.362 -9.483 1.00 90.81 207 LEU A N 1
ATOM 1716 C CA . LEU A 1 207 ? 15.596 -7.041 -8.883 1.00 90.81 207 LEU A CA 1
ATOM 1717 C C . LEU A 1 207 ? 14.247 -6.566 -8.340 1.00 90.81 207 LEU A C 1
ATOM 1719 O O . LEU A 1 207 ? 13.218 -6.893 -8.926 1.00 90.81 207 LEU A O 1
ATOM 1723 N N . THR A 1 208 ? 14.243 -5.871 -7.201 1.00 90.44 208 THR A N 1
ATOM 1724 C CA . THR A 1 208 ? 13.019 -5.519 -6.463 1.00 90.44 208 THR A CA 1
ATOM 1725 C C . THR A 1 208 ? 12.967 -4.010 -6.227 1.00 90.44 208 THR A C 1
ATOM 1727 O O . THR A 1 208 ? 13.566 -3.545 -5.258 1.00 90.44 208 THR A O 1
ATOM 1730 N N . PRO A 1 209 ? 12.274 -3.253 -7.095 1.00 93.50 209 PRO A N 1
ATOM 1731 C CA . PRO A 1 209 ? 12.024 -1.831 -6.880 1.00 93.50 209 PRO A CA 1
ATOM 1732 C C . PRO A 1 209 ? 11.191 -1.586 -5.618 1.00 93.50 209 PRO A C 1
ATOM 1734 O O . PRO A 1 209 ? 10.407 -2.448 -5.202 1.00 93.50 209 PRO A O 1
ATOM 1737 N N . ASP A 1 210 ? 11.309 -0.388 -5.040 1.00 94.00 210 ASP A N 1
ATOM 1738 C CA . ASP A 1 210 ? 10.485 -0.004 -3.890 1.00 94.00 210 ASP A CA 1
ATOM 1739 C C . ASP A 1 210 ? 8.998 0.025 -4.262 1.00 94.00 210 ASP A C 1
ATOM 1741 O O . ASP A 1 210 ? 8.165 -0.501 -3.521 1.00 94.00 210 ASP A O 1
ATOM 1745 N N . ILE A 1 211 ? 8.654 0.604 -5.417 1.00 95.25 211 ILE A N 1
ATOM 1746 C CA . ILE A 1 211 ? 7.291 0.610 -5.960 1.00 95.25 211 ILE A CA 1
ATOM 1747 C C . ILE A 1 211 ? 7.346 0.321 -7.466 1.00 95.25 211 ILE A C 1
ATOM 1749 O O . ILE A 1 211 ? 8.157 0.894 -8.198 1.00 95.25 211 ILE A O 1
ATOM 1753 N N . VAL A 1 212 ? 6.447 -0.544 -7.936 1.00 94.31 212 VAL A N 1
ATOM 1754 C CA . VAL A 1 212 ? 6.232 -0.821 -9.365 1.00 94.31 212 VAL A CA 1
ATOM 1755 C C . VAL A 1 212 ? 4.809 -0.424 -9.726 1.00 94.31 212 VAL A C 1
ATOM 1757 O O . VAL A 1 212 ? 3.870 -0.778 -9.014 1.00 94.31 212 VAL A O 1
ATOM 1760 N N . ILE A 1 213 ? 4.648 0.304 -10.825 1.00 94.19 213 ILE A N 1
ATOM 1761 C CA . ILE A 1 213 ? 3.347 0.646 -11.398 1.00 94.19 213 ILE A CA 1
ATOM 1762 C C . ILE A 1 213 ? 3.257 -0.058 -12.744 1.00 94.19 213 ILE A C 1
ATOM 1764 O O . ILE A 1 213 ? 4.023 0.254 -13.650 1.00 94.19 213 ILE A O 1
ATOM 1768 N N . GLU A 1 214 ? 2.335 -1.002 -12.874 1.00 92.94 214 GLU A N 1
ATOM 1769 C CA . GLU A 1 214 ? 1.993 -1.607 -14.157 1.00 92.94 214 GLU A CA 1
ATOM 1770 C C . GLU A 1 214 ? 0.738 -0.948 -14.709 1.00 92.94 214 GLU A C 1
ATOM 1772 O O . GLU A 1 214 ? -0.264 -0.850 -14.007 1.00 92.94 214 GLU A O 1
ATOM 1777 N N . CYS A 1 215 ? 0.792 -0.537 -15.968 1.00 92.56 215 CYS A N 1
ATOM 1778 C CA . CYS A 1 215 ? -0.347 -0.146 -16.776 1.00 92.56 215 CYS A CA 1
ATOM 1779 C C . CYS A 1 215 ? -0.556 -1.224 -17.843 1.00 92.56 215 CYS A C 1
ATOM 1781 O O . CYS A 1 215 ? 0.365 -1.550 -18.594 1.00 92.56 215 CYS A O 1
ATOM 1783 N N . ILE A 1 216 ? -1.751 -1.800 -17.878 1.00 91.69 216 ILE A N 1
ATOM 1784 C CA . ILE A 1 216 ? -2.177 -2.759 -18.890 1.00 91.69 216 ILE A CA 1
ATOM 1785 C C . ILE A 1 216 ? -3.232 -2.068 -19.744 1.00 91.69 216 ILE A C 1
ATOM 1787 O O . ILE A 1 216 ? -4.256 -1.612 -19.227 1.00 91.69 216 ILE A O 1
ATOM 1791 N N . ARG A 1 217 ? -2.972 -1.990 -21.045 1.00 88.06 217 ARG A N 1
ATOM 1792 C CA . ARG A 1 217 ? -3.848 -1.366 -22.037 1.00 88.06 217 ARG A CA 1
ATOM 1793 C C . ARG A 1 217 ? -3.647 -2.066 -23.373 1.00 88.06 217 ARG A C 1
ATOM 1795 O O . ARG A 1 217 ? -2.506 -2.247 -23.777 1.00 88.06 217 ARG A O 1
ATOM 1802 N N . ASP A 1 218 ? -4.731 -2.426 -24.060 1.00 85.94 218 ASP A N 1
ATOM 1803 C CA . ASP A 1 218 ? -4.678 -3.020 -25.406 1.00 85.94 218 ASP A CA 1
ATOM 1804 C C . ASP A 1 218 ? -3.685 -4.209 -25.500 1.00 85.94 218 ASP A C 1
ATOM 1806 O O . ASP A 1 218 ? -2.871 -4.289 -26.417 1.00 85.94 218 ASP A O 1
ATOM 1810 N N . ASP A 1 219 ? -3.699 -5.093 -24.490 1.00 82.94 219 ASP A N 1
ATOM 1811 C CA . ASP A 1 219 ? -2.767 -6.224 -24.284 1.00 82.94 219 ASP A CA 1
ATOM 1812 C C . ASP A 1 219 ? -1.274 -5.859 -24.131 1.00 82.94 219 ASP A C 1
ATOM 1814 O O . ASP A 1 219 ? -0.415 -6.734 -23.978 1.00 82.94 219 ASP A O 1
ATOM 1818 N N . MET A 1 220 ? -0.942 -4.570 -24.096 1.00 87.00 220 MET A N 1
ATOM 1819 C CA . MET A 1 220 ? 0.393 -4.074 -23.789 1.00 87.00 220 MET A CA 1
ATOM 1820 C C . MET A 1 220 ? 0.566 -3.882 -22.284 1.00 87.00 220 MET A C 1
ATOM 1822 O O . MET A 1 220 ? -0.278 -3.299 -21.604 1.00 87.00 220 MET A O 1
ATOM 1826 N N . LEU A 1 221 ? 1.702 -4.361 -21.773 1.00 89.06 221 LEU A N 1
ATOM 1827 C CA . LEU A 1 221 ? 2.155 -4.114 -20.408 1.00 89.06 221 LEU A CA 1
ATOM 1828 C C . LEU A 1 221 ? 3.219 -3.023 -20.427 1.00 89.06 221 LEU A C 1
ATOM 1830 O O . LEU A 1 221 ? 4.296 -3.226 -20.991 1.00 89.06 221 LEU A O 1
ATOM 1834 N N . ILE A 1 222 ? 2.930 -1.925 -19.741 1.00 90.19 222 ILE A N 1
ATOM 1835 C CA . ILE A 1 222 ? 3.841 -0.809 -19.530 1.00 90.19 222 ILE A CA 1
ATOM 1836 C C . ILE A 1 222 ? 4.168 -0.736 -18.043 1.00 90.19 222 ILE A C 1
ATOM 1838 O O . ILE A 1 222 ? 3.270 -0.606 -17.214 1.00 90.19 222 ILE A O 1
ATOM 1842 N N . ALA A 1 223 ? 5.447 -0.811 -17.691 1.00 90.69 223 ALA A N 1
ATOM 1843 C CA . ALA A 1 223 ? 5.894 -0.676 -16.311 1.00 90.69 223 ALA A CA 1
ATOM 1844 C C . ALA A 1 223 ? 6.575 0.674 -16.063 1.00 90.69 223 ALA A C 1
ATOM 1846 O O . ALA A 1 223 ? 7.346 1.152 -16.886 1.00 90.69 223 ALA A O 1
ATOM 1847 N N . SER A 1 224 ? 6.335 1.244 -14.886 1.00 92.56 224 SER A N 1
ATOM 1848 C CA . SER A 1 224 ? 7.051 2.385 -14.319 1.00 92.56 224 SER A CA 1
ATOM 1849 C C . SER A 1 224 ? 7.649 1.992 -12.971 1.00 92.56 224 SER A C 1
ATOM 1851 O O . SER A 1 224 ? 7.008 1.312 -12.166 1.00 92.56 224 SER A O 1
ATOM 1853 N N . PHE A 1 225 ? 8.878 2.439 -12.708 1.00 93.94 225 PHE A N 1
ATOM 1854 C CA . PHE A 1 225 ? 9.625 2.080 -11.501 1.00 93.94 225 PHE A CA 1
ATOM 1855 C C . PHE A 1 225 ? 9.864 3.293 -10.620 1.00 93.94 225 PHE A C 1
ATOM 1857 O O . PHE A 1 225 ? 10.233 4.367 -11.100 1.00 93.94 225 PHE A O 1
ATOM 1864 N N . LEU A 1 226 ? 9.682 3.103 -9.321 1.00 95.31 226 LEU A N 1
ATOM 1865 C CA . LEU A 1 226 ? 9.963 4.104 -8.313 1.00 95.31 226 LEU A CA 1
ATOM 1866 C C . LEU A 1 226 ? 10.956 3.535 -7.305 1.00 95.31 226 LEU A C 1
ATOM 1868 O O . LEU A 1 226 ? 10.768 2.437 -6.781 1.00 95.31 226 LEU A O 1
ATOM 1872 N N . GLU A 1 227 ? 11.977 4.327 -7.011 1.00 94.94 227 GLU A N 1
ATOM 1873 C CA . GLU A 1 227 ? 12.962 4.064 -5.966 1.00 94.94 227 GLU A CA 1
ATOM 1874 C C . GLU A 1 227 ? 12.923 5.227 -4.973 1.00 94.94 227 GLU A C 1
ATOM 1876 O O . GLU A 1 227 ? 12.798 6.391 -5.364 1.00 94.94 227 GLU A O 1
ATOM 1881 N N . VAL A 1 228 ? 13.024 4.937 -3.681 1.00 92.75 228 VAL A N 1
ATOM 1882 C CA . VAL A 1 228 ? 12.899 5.930 -2.619 1.00 92.75 228 VAL A CA 1
ATOM 1883 C C . VAL A 1 228 ? 14.147 5.900 -1.742 1.00 92.75 228 VAL A C 1
ATOM 1885 O O . VAL A 1 228 ? 14.584 4.859 -1.256 1.00 92.75 228 VAL A O 1
ATOM 1888 N N . LYS A 1 229 ? 14.748 7.071 -1.515 1.00 89.50 229 LYS A N 1
ATOM 1889 C CA . LYS A 1 229 ? 15.941 7.220 -0.674 1.00 89.50 229 LYS A CA 1
ATOM 1890 C C . LYS A 1 229 ? 15.733 8.302 0.373 1.00 89.50 229 LYS A C 1
ATOM 1892 O O . LYS A 1 229 ? 15.644 9.492 0.080 1.00 89.50 229 LYS A O 1
ATOM 1897 N N . TYR A 1 230 ? 15.702 7.881 1.633 1.00 85.56 230 TYR A N 1
ATOM 1898 C CA . TYR A 1 230 ? 15.682 8.787 2.776 1.00 85.56 230 TYR A CA 1
ATOM 1899 C C . TYR A 1 230 ? 17.095 8.952 3.347 1.00 85.56 230 TYR A C 1
ATOM 1901 O O . TYR A 1 230 ? 17.453 8.320 4.338 1.00 85.56 230 TYR A O 1
ATOM 1909 N N . SER A 1 231 ? 17.922 9.776 2.705 1.00 80.62 231 SER A N 1
ATOM 1910 C CA . SER A 1 231 ? 19.279 10.075 3.176 1.00 80.62 231 SER A CA 1
ATOM 1911 C C . SER A 1 231 ? 19.726 11.459 2.720 1.00 80.62 231 SER A C 1
ATOM 1913 O O . SER A 1 231 ? 19.274 11.938 1.683 1.00 80.62 231 SER A O 1
ATOM 1915 N N . ASP A 1 232 ? 20.624 12.069 3.493 1.00 74.75 232 ASP A N 1
ATOM 1916 C CA . ASP A 1 232 ? 21.345 13.294 3.116 1.00 74.75 232 ASP A CA 1
ATOM 1917 C C . ASP A 1 232 ? 22.675 12.970 2.397 1.00 74.75 232 ASP A C 1
ATOM 1919 O O . ASP A 1 232 ? 23.371 13.867 1.928 1.00 74.75 232 ASP A O 1
ATOM 1923 N N . ASP A 1 233 ? 23.041 11.687 2.316 1.00 82.38 233 ASP A N 1
ATOM 1924 C CA . ASP A 1 233 ? 24.255 11.209 1.655 1.00 82.38 233 ASP A CA 1
ATOM 1925 C C . ASP A 1 233 ? 24.047 11.082 0.137 1.00 82.38 233 ASP A C 1
ATOM 1927 O O . ASP A 1 233 ? 23.285 10.238 -0.345 1.00 82.38 233 ASP A O 1
ATOM 1931 N N . VAL A 1 234 ? 24.772 11.904 -0.624 1.00 81.25 234 VAL A N 1
ATOM 1932 C CA . VAL A 1 234 ? 24.736 11.935 -2.094 1.00 81.25 234 VAL A CA 1
ATOM 1933 C C . VAL A 1 234 ? 25.141 10.594 -2.708 1.00 81.25 234 VAL A C 1
ATOM 1935 O O . VAL A 1 234 ? 24.568 10.191 -3.719 1.00 81.25 234 VAL A O 1
ATOM 1938 N N . SER A 1 235 ? 26.088 9.872 -2.102 1.00 83.38 235 SER A N 1
ATOM 1939 C CA . SER A 1 235 ? 26.505 8.557 -2.602 1.00 83.38 235 SER A CA 1
ATOM 1940 C C . SER A 1 235 ? 25.367 7.541 -2.490 1.00 83.38 235 SER A C 1
ATOM 1942 O O . SER A 1 235 ? 25.099 6.794 -3.431 1.00 83.38 235 SER A O 1
ATOM 1944 N N . TYR A 1 236 ? 24.612 7.595 -1.390 1.00 82.88 236 TYR A N 1
ATOM 1945 C CA . TYR A 1 236 ? 23.440 6.753 -1.169 1.00 82.88 236 TYR A CA 1
ATOM 1946 C C . TYR A 1 236 ? 22.289 7.080 -2.132 1.00 82.88 236 TYR A C 1
ATOM 1948 O O . TYR A 1 236 ? 21.602 6.178 -2.614 1.00 82.88 236 TYR A O 1
ATOM 1956 N N . VAL A 1 237 ? 22.103 8.360 -2.472 1.00 83.94 237 VAL A N 1
ATOM 1957 C CA . VAL A 1 237 ? 21.177 8.780 -3.539 1.00 83.94 237 VAL A CA 1
ATOM 1958 C C . VAL A 1 237 ? 21.637 8.250 -4.902 1.00 83.94 237 VAL A C 1
ATOM 1960 O O . VAL A 1 237 ? 20.820 7.734 -5.665 1.00 83.94 237 VAL A O 1
ATOM 1963 N N . GLY A 1 238 ? 22.941 8.308 -5.187 1.00 85.00 238 GLY A N 1
ATOM 1964 C CA . GLY A 1 238 ? 23.542 7.763 -6.407 1.00 85.00 238 GLY A CA 1
ATOM 1965 C C . GLY A 1 238 ? 23.291 6.263 -6.588 1.00 85.00 238 GLY A C 1
ATOM 1966 O O . GLY A 1 238 ? 22.989 5.830 -7.698 1.00 85.00 238 GLY A O 1
ATOM 1967 N N . ILE A 1 239 ? 23.311 5.484 -5.501 1.00 89.56 239 ILE A N 1
ATOM 1968 C CA . ILE A 1 239 ? 22.930 4.060 -5.523 1.00 89.56 239 ILE A CA 1
ATOM 1969 C C . ILE A 1 239 ? 21.472 3.891 -5.971 1.00 89.56 239 ILE A C 1
ATOM 1971 O O . ILE A 1 239 ? 21.185 3.019 -6.782 1.00 89.56 239 ILE A O 1
ATOM 1975 N N . GLY A 1 240 ? 20.550 4.740 -5.503 1.00 90.44 240 GLY A N 1
ATOM 1976 C CA . GLY A 1 240 ? 19.153 4.704 -5.954 1.00 90.44 240 GLY A CA 1
ATOM 1977 C C . GLY A 1 240 ? 19.004 4.972 -7.455 1.00 90.44 240 GLY A C 1
ATOM 1978 O O . GLY A 1 240 ? 18.240 4.293 -8.138 1.00 90.44 240 GLY A O 1
ATOM 1979 N N . LEU A 1 241 ? 19.788 5.910 -7.992 1.00 89.12 241 LEU A N 1
ATOM 1980 C CA . LEU A 1 241 ? 19.821 6.175 -9.430 1.00 89.12 241 LEU A CA 1
ATOM 1981 C C . LEU A 1 241 ? 20.374 4.976 -10.219 1.00 89.12 241 LEU A C 1
ATOM 1983 O O . LEU A 1 241 ? 19.808 4.598 -11.243 1.00 89.12 241 LEU A O 1
ATOM 1987 N N . GLN A 1 242 ? 21.446 4.351 -9.726 1.00 91.25 242 GLN A N 1
ATOM 1988 C CA . GLN A 1 242 ? 22.006 3.133 -10.315 1.00 91.25 242 GLN A CA 1
ATOM 1989 C C . GLN A 1 242 ? 20.982 1.989 -10.322 1.00 91.25 242 GLN A C 1
ATOM 1991 O O . GLN A 1 242 ? 20.845 1.310 -11.340 1.00 91.25 242 GLN A O 1
ATOM 1996 N N . SER A 1 243 ? 20.240 1.804 -9.226 1.00 94.38 243 SER A N 1
ATOM 1997 C CA . SER A 1 243 ? 19.159 0.819 -9.138 1.00 94.38 243 SER A CA 1
ATOM 1998 C C . SER A 1 243 ? 18.089 1.054 -10.201 1.00 94.38 243 SER A C 1
ATOM 2000 O O . SER A 1 243 ? 17.722 0.115 -10.902 1.00 94.38 243 SER A O 1
ATOM 2002 N N . LEU A 1 244 ? 17.639 2.301 -10.395 1.00 92.50 244 LEU A N 1
ATOM 2003 C CA . LEU A 1 244 ? 16.658 2.616 -11.439 1.00 92.50 244 LEU A CA 1
ATOM 2004 C C . LEU A 1 244 ? 17.162 2.239 -12.832 1.00 92.50 244 LEU A C 1
ATOM 2006 O O . LEU A 1 244 ? 16.446 1.562 -13.564 1.00 92.50 244 LEU A O 1
ATOM 2010 N N . TYR A 1 245 ? 18.394 2.607 -13.195 1.00 91.19 245 TYR A N 1
ATOM 2011 C CA . TYR A 1 245 ? 18.964 2.198 -14.484 1.00 91.19 245 TYR A CA 1
ATOM 2012 C C . TYR A 1 245 ? 19.083 0.677 -14.619 1.00 91.19 245 TYR A C 1
ATOM 2014 O O . TYR A 1 245 ? 18.844 0.144 -15.704 1.00 91.19 245 TYR A O 1
ATOM 2022 N N . ALA A 1 246 ? 19.399 -0.030 -13.531 1.00 92.88 246 ALA A N 1
ATOM 2023 C CA . ALA A 1 246 ? 19.408 -1.486 -13.526 1.00 92.88 246 ALA A CA 1
ATOM 2024 C C . ALA A 1 246 ? 18.009 -2.053 -13.806 1.00 92.88 246 ALA A C 1
ATOM 2026 O O . ALA A 1 246 ? 17.892 -2.938 -14.646 1.00 92.88 246 ALA A O 1
ATOM 2027 N N . TYR A 1 247 ? 16.948 -1.513 -13.193 1.00 93.31 247 TYR A N 1
ATOM 2028 C CA . TYR A 1 247 ? 15.569 -1.941 -13.464 1.00 93.31 247 TYR A CA 1
ATOM 2029 C C . TYR A 1 247 ? 15.154 -1.658 -14.912 1.00 93.31 247 TYR A C 1
ATOM 2031 O O . TYR A 1 247 ? 14.596 -2.528 -15.574 1.00 93.31 247 TYR A O 1
ATOM 2039 N N . LEU A 1 248 ? 15.467 -0.464 -15.425 1.00 90.75 248 LEU A N 1
ATOM 2040 C CA . LEU A 1 248 ? 15.180 -0.078 -16.810 1.00 90.75 248 LEU A CA 1
ATOM 2041 C C . LEU A 1 248 ? 15.823 -1.031 -17.816 1.00 90.75 248 LEU A C 1
ATOM 2043 O O . LEU A 1 248 ? 15.200 -1.428 -18.799 1.00 90.75 248 LEU A O 1
ATOM 2047 N N . TYR A 1 249 ? 17.076 -1.405 -17.565 1.00 90.75 249 TYR A N 1
ATOM 2048 C CA . TYR A 1 249 ? 17.777 -2.369 -18.396 1.00 90.75 249 TYR A CA 1
ATOM 2049 C C . TYR A 1 249 ? 17.177 -3.775 -18.251 1.00 90.75 249 TYR A C 1
ATOM 2051 O O . TYR A 1 249 ? 16.862 -4.420 -19.258 1.00 90.75 249 TYR A O 1
ATOM 2059 N N . ASP A 1 250 ? 16.987 -4.223 -17.006 1.00 92.56 250 ASP A N 1
ATOM 2060 C CA . ASP A 1 250 ? 16.521 -5.564 -16.654 1.00 92.56 250 ASP A CA 1
ATOM 2061 C C . ASP A 1 250 ? 15.139 -5.875 -17.242 1.00 92.56 250 ASP A C 1
ATOM 2063 O O . ASP A 1 250 ? 14.935 -6.945 -17.812 1.00 92.56 250 ASP A O 1
ATOM 2067 N N . PHE A 1 251 ? 14.222 -4.908 -17.178 1.00 91.44 251 PHE A N 1
ATOM 2068 C CA . PHE A 1 251 ? 12.831 -5.036 -17.618 1.00 91.44 251 PHE A CA 1
ATOM 2069 C C . PHE A 1 251 ? 12.536 -4.299 -18.929 1.00 91.44 251 PHE A C 1
ATOM 2071 O O . PHE A 1 251 ? 11.389 -3.945 -19.198 1.00 91.44 251 PHE A O 1
ATOM 2078 N N . SER A 1 252 ? 13.547 -4.089 -19.772 1.00 88.69 252 SER A N 1
ATOM 2079 C CA . SER A 1 252 ? 13.410 -3.356 -21.043 1.00 88.69 252 SER A CA 1
ATOM 2080 C C . SER A 1 252 ? 12.352 -3.919 -22.009 1.00 88.69 252 SER A C 1
ATOM 2082 O O . SER A 1 252 ? 11.893 -3.192 -22.877 1.00 88.69 252 SER A O 1
ATOM 2084 N N . GLU A 1 253 ? 11.923 -5.181 -21.865 1.00 86.00 253 GLU A N 1
ATOM 2085 C CA . GLU A 1 253 ? 10.813 -5.775 -22.641 1.00 86.00 253 GLU A CA 1
ATOM 2086 C C . GLU A 1 253 ? 9.411 -5.315 -22.189 1.00 86.00 253 GLU A C 1
ATOM 2088 O O . GLU A 1 253 ? 8.445 -5.446 -22.936 1.00 86.00 253 GLU A O 1
ATOM 2093 N N . ALA A 1 254 ? 9.263 -4.836 -20.952 1.00 82.69 254 ALA A N 1
ATOM 2094 C CA . ALA A 1 254 ? 8.012 -4.283 -20.413 1.00 82.69 254 ALA A CA 1
ATOM 2095 C C . ALA A 1 254 ? 8.041 -2.752 -20.316 1.00 82.69 254 ALA A C 1
ATOM 2097 O O . ALA A 1 254 ? 7.142 -2.128 -19.753 1.00 82.69 254 ALA A O 1
ATOM 2098 N N . TRP A 1 255 ? 9.115 -2.159 -20.822 1.00 78.12 255 TRP A N 1
ATOM 2099 C CA . TRP A 1 255 ? 9.356 -0.734 -20.810 1.00 78.12 255 TRP A CA 1
ATOM 2100 C C . TRP A 1 255 ? 9.188 -0.198 -22.226 1.00 78.12 255 TRP A C 1
ATOM 2102 O O . TRP A 1 255 ? 9.979 -0.529 -23.108 1.00 78.12 255 TRP A O 1
ATOM 2112 N N . VAL A 1 256 ? 8.177 0.637 -22.456 1.00 72.56 256 VAL A N 1
ATOM 2113 C CA . VAL A 1 256 ? 7.949 1.259 -23.771 1.00 72.56 256 VAL A CA 1
ATOM 2114 C C . VAL A 1 256 ? 8.411 2.712 -23.792 1.00 72.56 256 VAL A C 1
ATOM 2116 O O . VAL A 1 256 ? 8.590 3.347 -22.746 1.00 72.56 256 VAL A O 1
ATOM 2119 N N . GLU A 1 257 ? 8.598 3.250 -24.995 1.00 65.06 257 GLU A N 1
ATOM 2120 C CA . GLU A 1 257 ? 8.929 4.655 -25.213 1.00 65.06 257 GLU A CA 1
ATOM 2121 C C . GLU A 1 257 ? 7.855 5.556 -24.578 1.00 65.06 257 GLU A C 1
ATOM 2123 O O . GLU A 1 257 ? 6.666 5.403 -24.834 1.00 65.06 257 GLU A O 1
ATOM 2128 N N . GLY A 1 258 ? 8.269 6.445 -23.669 1.00 63.06 258 GLY A N 1
ATOM 2129 C CA . GLY A 1 258 ? 7.360 7.272 -22.863 1.00 63.06 258 GLY A CA 1
ATOM 2130 C C . GLY A 1 258 ? 7.229 6.848 -21.397 1.00 63.06 258 GLY A C 1
ATOM 2131 O O . GLY A 1 258 ? 6.922 7.705 -20.570 1.00 63.06 258 GLY A O 1
ATOM 2132 N N . SER A 1 259 ? 7.562 5.600 -21.048 1.00 75.12 259 SER A N 1
ATOM 2133 C CA . SER A 1 259 ? 7.626 5.139 -19.651 1.00 75.12 259 SER A CA 1
ATOM 2134 C C . SER A 1 259 ? 8.668 5.947 -18.865 1.00 75.12 259 SER A C 1
ATOM 2136 O O . SER A 1 259 ? 9.724 6.309 -19.402 1.00 75.12 259 SER A O 1
ATOM 2138 N N . LYS A 1 260 ? 8.373 6.254 -17.595 1.00 84.81 260 LYS A N 1
ATOM 2139 C CA . LYS A 1 260 ? 9.223 7.086 -16.721 1.00 84.81 260 LYS A CA 1
ATOM 2140 C C . LYS A 1 260 ? 9.558 6.368 -15.425 1.00 84.81 260 LYS A C 1
ATOM 2142 O O . LYS A 1 260 ? 8.703 5.698 -14.842 1.00 84.81 260 LYS A O 1
ATOM 2147 N N . ALA A 1 261 ? 10.808 6.499 -14.989 1.00 90.62 261 ALA A N 1
ATOM 2148 C CA . ALA A 1 261 ? 11.290 6.018 -13.700 1.00 90.62 261 ALA A CA 1
ATOM 2149 C C . ALA A 1 261 ? 11.533 7.211 -12.775 1.00 90.62 261 ALA A C 1
ATOM 2151 O O . ALA A 1 261 ? 11.964 8.271 -13.227 1.00 90.62 261 ALA A O 1
ATOM 2152 N N . LEU A 1 262 ? 11.250 7.056 -11.485 1.00 91.88 262 LEU A N 1
ATOM 2153 C CA . LEU A 1 262 ? 11.262 8.165 -10.536 1.00 91.88 262 LEU A CA 1
ATOM 2154 C C . LEU A 1 262 ? 12.061 7.806 -9.281 1.00 91.88 262 LEU A C 1
ATOM 2156 O O . LEU A 1 262 ? 11.740 6.856 -8.571 1.00 91.88 262 LEU A O 1
ATOM 2160 N N . LEU A 1 263 ? 13.082 8.604 -8.987 1.00 92.25 263 LEU A N 1
ATOM 2161 C CA . LEU A 1 263 ? 13.828 8.571 -7.737 1.00 92.25 263 LEU A CA 1
ATOM 2162 C C . LEU A 1 263 ? 13.263 9.632 -6.792 1.00 92.25 263 LEU A C 1
ATOM 2164 O O . LEU A 1 263 ? 13.377 10.829 -7.059 1.00 92.25 263 LEU A O 1
ATOM 2168 N N . VAL A 1 264 ? 12.679 9.201 -5.678 1.00 90.12 264 VAL A N 1
ATOM 2169 C CA . VAL A 1 264 ? 12.150 10.091 -4.639 1.00 90.12 264 VAL A CA 1
ATOM 2170 C C . VAL A 1 264 ? 13.170 10.226 -3.513 1.00 90.12 264 VAL A C 1
ATOM 2172 O O . VAL A 1 264 ? 13.536 9.237 -2.878 1.00 90.12 264 VAL A O 1
ATOM 2175 N N . ILE A 1 265 ? 13.603 11.451 -3.218 1.00 86.88 265 ILE A N 1
ATOM 2176 C CA . ILE A 1 265 ? 14.619 11.734 -2.196 1.00 86.88 265 ILE A CA 1
ATOM 2177 C C . ILE A 1 265 ? 14.084 12.587 -1.043 1.00 86.88 265 ILE A C 1
ATOM 2179 O O . ILE A 1 265 ? 13.132 13.364 -1.183 1.00 86.88 265 ILE A O 1
ATOM 2183 N N . LYS A 1 266 ? 14.708 12.449 0.133 1.00 78.38 266 LYS A N 1
ATOM 2184 C CA . LYS A 1 266 ? 14.482 13.359 1.264 1.00 78.38 266 LYS A CA 1
ATOM 2185 C C . LYS A 1 266 ? 14.831 14.804 0.848 1.00 78.38 266 LYS A C 1
ATOM 2187 O O . LYS A 1 266 ? 15.804 15.011 0.129 1.00 78.38 266 LYS A O 1
ATOM 2192 N N . PRO A 1 267 ? 14.062 15.811 1.303 1.00 62.12 267 PRO A N 1
ATOM 2193 C CA . PRO A 1 267 ? 14.366 17.206 1.021 1.00 62.12 267 PRO A CA 1
ATOM 2194 C C . PRO A 1 267 ? 15.579 17.662 1.834 1.00 62.12 267 PRO A C 1
ATOM 2196 O O . PRO A 1 267 ? 15.463 17.961 3.025 1.00 62.12 267 PRO A O 1
ATOM 2199 N N . THR A 1 268 ? 16.728 17.752 1.173 1.00 53.53 268 THR A N 1
ATOM 2200 C CA . THR A 1 268 ? 17.915 18.404 1.729 1.00 53.53 268 THR A CA 1
ATOM 2201 C C . THR A 1 268 ? 18.747 18.994 0.598 1.00 53.53 268 THR A C 1
ATOM 2203 O O . THR A 1 268 ? 19.356 18.285 -0.190 1.00 53.53 268 THR A O 1
ATOM 2206 N N . ILE A 1 269 ? 18.674 20.329 0.536 1.00 46.41 269 ILE A N 1
ATOM 2207 C CA . ILE A 1 269 ? 19.645 21.312 0.041 1.00 46.41 269 ILE A CA 1
ATOM 2208 C C . ILE A 1 269 ? 20.473 20.827 -1.165 1.00 46.41 269 ILE A C 1
ATOM 2210 O O . ILE A 1 269 ? 21.462 20.134 -0.982 1.00 46.41 269 ILE A O 1
ATOM 2214 N N . SER A 1 270 ? 20.135 21.310 -2.373 1.00 44.69 270 SER A N 1
ATOM 2215 C CA . SER A 1 270 ? 20.944 21.287 -3.620 1.00 44.69 270 SER A CA 1
ATOM 2216 C C . SER A 1 270 ? 20.777 20.147 -4.648 1.00 44.69 270 SER A C 1
ATOM 2218 O O . SER A 1 270 ? 21.711 19.859 -5.392 1.00 44.69 270 SER A O 1
ATOM 2220 N N . SER A 1 271 ? 19.581 19.569 -4.802 1.00 46.53 271 SER A N 1
ATOM 2221 C CA . SER A 1 271 ? 19.335 18.508 -5.802 1.00 46.53 271 SER A CA 1
ATOM 2222 C C . SER A 1 271 ? 18.004 18.613 -6.560 1.00 46.53 271 SER A C 1
ATOM 2224 O O . SER A 1 271 ? 17.416 17.597 -6.921 1.00 46.53 271 SER A O 1
ATOM 2226 N N . SER A 1 272 ? 17.549 19.822 -6.908 1.00 44.94 272 SER A N 1
ATOM 2227 C CA . SER A 1 272 ? 16.799 19.911 -8.169 1.00 44.94 272 SER A CA 1
ATOM 2228 C C . SER A 1 272 ? 17.788 19.507 -9.267 1.00 44.94 272 SER A C 1
ATOM 2230 O O . SER A 1 272 ? 18.848 20.142 -9.341 1.00 44.94 272 SER A O 1
ATOM 2232 N N . PRO A 1 273 ? 17.537 18.448 -10.060 1.00 52.22 273 PRO A N 1
ATOM 2233 C CA . PRO A 1 273 ? 18.420 18.111 -11.168 1.00 52.22 273 PRO A CA 1
ATOM 2234 C C . PRO A 1 273 ? 18.599 19.369 -12.022 1.00 52.22 273 PRO A C 1
ATOM 2236 O O . PRO A 1 273 ? 17.620 19.968 -12.462 1.00 52.22 273 PRO A O 1
ATOM 2239 N N . LYS A 1 274 ? 19.849 19.835 -12.152 1.00 51.88 274 LYS A N 1
ATOM 2240 C CA . LYS A 1 274 ? 20.155 21.115 -12.812 1.00 51.88 274 LYS A CA 1
ATOM 2241 C C . LYS A 1 274 ? 19.780 21.091 -14.297 1.00 51.88 274 LYS A C 1
ATOM 2243 O O . LYS A 1 274 ? 19.504 22.148 -14.846 1.00 51.88 274 LYS A O 1
ATOM 2248 N N . GLU A 1 275 ? 19.703 19.897 -14.886 1.00 52.88 275 GLU A N 1
ATOM 2249 C CA . GLU A 1 275 ? 19.156 19.598 -16.211 1.00 52.88 275 GLU A CA 1
ATOM 2250 C C . GLU A 1 275 ? 18.543 18.177 -16.190 1.00 52.88 275 GLU A C 1
ATOM 2252 O O . GLU A 1 275 ? 19.084 17.284 -15.528 1.00 52.88 275 GLU A O 1
ATOM 2257 N N . GLU A 1 276 ? 17.424 17.942 -16.892 1.00 53.81 276 GLU A N 1
ATOM 2258 C CA . GLU A 1 276 ? 16.916 16.583 -17.174 1.00 53.81 276 GLU A CA 1
ATOM 2259 C C . GLU A 1 276 ? 17.865 15.913 -18.190 1.00 53.81 276 GLU A C 1
ATOM 2261 O O . GLU A 1 276 ? 17.625 15.941 -19.392 1.00 53.81 276 GLU A O 1
ATOM 2266 N N . GLY A 1 277 ? 18.992 15.365 -17.718 1.00 52.19 277 GLY A N 1
ATOM 2267 C CA . GLY A 1 277 ? 20.003 14.744 -18.587 1.00 52.19 277 GLY A CA 1
ATOM 2268 C C . GLY A 1 277 ? 19.510 13.483 -19.310 1.00 52.19 277 GLY A C 1
ATOM 2269 O O . GLY A 1 277 ? 19.886 13.236 -20.452 1.00 52.19 277 GLY A O 1
ATOM 2270 N N . ASP A 1 278 ? 18.629 12.708 -18.673 1.00 65.06 278 ASP A N 1
ATOM 2271 C CA . ASP A 1 278 ? 17.888 11.616 -19.304 1.00 65.06 278 ASP A CA 1
ATOM 2272 C C . ASP A 1 278 ? 16.392 11.855 -19.083 1.00 65.06 278 ASP A C 1
ATOM 2274 O O . ASP A 1 278 ? 15.912 11.841 -17.949 1.00 65.06 278 ASP A O 1
ATOM 2278 N N . SER A 1 279 ? 15.636 12.049 -20.167 1.00 67.75 279 SER A N 1
ATOM 2279 C CA . SER A 1 279 ? 14.188 12.271 -20.094 1.00 67.75 279 SER A CA 1
ATOM 2280 C C . SER A 1 279 ? 13.426 11.085 -19.484 1.00 67.75 279 SER A C 1
ATOM 2282 O O . SER A 1 279 ? 12.237 11.216 -19.187 1.00 67.75 279 SER A O 1
ATOM 2284 N N . ARG A 1 280 ? 14.070 9.922 -19.317 1.00 75.94 280 ARG A N 1
ATOM 2285 C CA . ARG A 1 280 ? 13.481 8.673 -18.811 1.00 75.94 280 ARG A CA 1
ATOM 2286 C C . ARG A 1 280 ? 13.533 8.543 -17.289 1.00 75.94 280 ARG A C 1
ATOM 2288 O O . ARG A 1 280 ? 12.722 7.794 -16.745 1.00 75.94 280 ARG A O 1
ATOM 2295 N N . VAL A 1 281 ? 14.438 9.253 -16.608 1.00 86.12 281 VAL A N 1
ATOM 2296 C CA . VAL A 1 281 ? 14.600 9.178 -15.147 1.00 86.12 281 VAL A CA 1
ATOM 2297 C C . VAL A 1 281 ? 14.413 10.551 -14.516 1.00 86.12 281 VAL A C 1
ATOM 2299 O O . VAL A 1 281 ? 15.149 11.492 -14.797 1.00 86.12 281 VAL A O 1
ATOM 2302 N N . TRP A 1 282 ? 13.450 10.657 -13.608 1.00 86.75 282 TRP A N 1
ATOM 2303 C CA . TRP A 1 282 ? 13.200 11.867 -12.836 1.00 86.75 282 TRP A CA 1
ATOM 2304 C C . TRP A 1 282 ? 13.712 11.714 -11.412 1.00 86.75 282 TRP A C 1
ATOM 2306 O O . TRP A 1 282 ? 13.514 10.682 -10.781 1.00 86.75 282 TRP A O 1
ATOM 2316 N N . ILE A 1 283 ? 14.336 12.765 -10.887 1.00 86.81 283 ILE A N 1
ATOM 2317 C CA . ILE A 1 283 ? 14.739 12.852 -9.482 1.00 86.81 283 ILE A CA 1
ATOM 2318 C C . ILE A 1 283 ? 13.905 13.953 -8.844 1.00 86.81 283 ILE A C 1
ATOM 2320 O O . ILE A 1 283 ? 13.861 15.072 -9.360 1.00 86.81 283 ILE A O 1
ATOM 2324 N N . VAL A 1 284 ? 13.215 13.630 -7.754 1.00 85.31 284 VAL A N 1
ATOM 2325 C CA . VAL A 1 284 ? 12.274 14.544 -7.100 1.00 85.31 284 VAL A CA 1
ATOM 2326 C C . VAL A 1 284 ? 12.425 14.499 -5.597 1.00 85.31 284 VAL A C 1
ATOM 2328 O O . VAL A 1 284 ? 12.617 13.440 -5.002 1.00 85.31 284 VAL A O 1
ATOM 2331 N N . ASP A 1 285 ? 12.292 15.657 -4.966 1.00 83.06 285 ASP A N 1
ATOM 2332 C CA . ASP A 1 285 ? 12.181 15.729 -3.520 1.00 83.06 285 ASP A CA 1
ATOM 2333 C C . ASP A 1 285 ? 10.741 15.453 -3.055 1.00 83.06 285 ASP A C 1
ATOM 2335 O O . ASP A 1 285 ? 9.803 15.266 -3.838 1.00 83.06 285 ASP A O 1
ATOM 2339 N N . LYS A 1 286 ? 10.545 15.464 -1.735 1.00 80.75 286 LYS A N 1
ATOM 2340 C CA . LYS A 1 286 ? 9.222 15.302 -1.122 1.00 80.75 286 LYS A CA 1
ATOM 2341 C C . LYS A 1 286 ? 8.185 16.325 -1.616 1.00 80.75 286 LYS A C 1
ATOM 2343 O O . LYS A 1 286 ? 7.003 15.985 -1.636 1.00 80.75 286 LYS A O 1
ATOM 2348 N N . ALA A 1 287 ? 8.586 17.558 -1.935 1.00 77.75 287 ALA A N 1
ATOM 2349 C CA . ALA A 1 287 ? 7.662 18.623 -2.318 1.00 77.75 287 ALA A CA 1
ATOM 2350 C C . ALA A 1 287 ? 7.158 18.435 -3.756 1.00 77.75 287 ALA A C 1
ATOM 2352 O O . ALA A 1 287 ? 5.957 18.533 -3.989 1.00 77.75 287 ALA A O 1
ATOM 2353 N N . GLY A 1 288 ? 8.051 18.091 -4.689 1.00 79.62 288 GLY A N 1
ATOM 2354 C CA . GLY A 1 288 ? 7.718 17.842 -6.096 1.00 79.62 288 GLY A CA 1
ATOM 2355 C C . GLY A 1 288 ? 7.203 16.431 -6.399 1.00 79.62 288 GLY A C 1
ATOM 2356 O O . GLY A 1 288 ? 6.715 16.178 -7.501 1.00 79.62 288 GLY A O 1
ATOM 2357 N N . MET A 1 289 ? 7.294 15.504 -5.439 1.00 86.00 289 MET A N 1
ATOM 2358 C CA . MET A 1 289 ? 6.919 14.097 -5.613 1.00 86.00 289 MET A CA 1
ATOM 2359 C C . MET A 1 289 ? 5.510 13.915 -6.186 1.00 86.00 289 MET A C 1
ATOM 2361 O O . MET A 1 289 ? 5.345 13.177 -7.152 1.00 86.00 289 MET A O 1
ATOM 2365 N N . ILE A 1 290 ? 4.491 14.556 -5.602 1.00 85.75 290 ILE A N 1
ATOM 2366 C CA . ILE A 1 290 ? 3.100 14.316 -6.015 1.00 85.75 290 ILE A CA 1
ATOM 2367 C C . ILE A 1 290 ? 2.846 14.772 -7.453 1.00 85.75 290 ILE A C 1
ATOM 2369 O O . ILE A 1 290 ? 2.218 14.049 -8.219 1.00 85.75 290 ILE A O 1
ATOM 2373 N N . ASP A 1 291 ? 3.390 15.921 -7.848 1.00 86.75 291 ASP A N 1
ATOM 2374 C CA . ASP A 1 291 ? 3.183 16.462 -9.189 1.00 86.75 291 ASP A CA 1
ATOM 2375 C C . ASP A 1 291 ? 3.882 15.602 -10.241 1.00 86.75 291 ASP A C 1
ATOM 2377 O O . ASP A 1 291 ? 3.302 15.291 -11.277 1.00 86.75 291 ASP A O 1
ATOM 2381 N N . LYS A 1 292 ? 5.095 15.120 -9.960 1.00 88.25 292 LYS A N 1
ATOM 2382 C CA . LYS A 1 292 ? 5.812 14.235 -10.888 1.00 88.25 292 LYS A CA 1
ATOM 2383 C C . LYS A 1 292 ? 5.200 12.838 -10.966 1.00 88.25 292 LYS A C 1
ATOM 2385 O O . LYS A 1 292 ? 5.171 12.268 -12.053 1.00 88.25 292 LYS A O 1
ATOM 2390 N N . ILE A 1 293 ? 4.639 12.320 -9.871 1.00 91.00 293 ILE A N 1
ATOM 2391 C CA . ILE A 1 293 ? 3.820 11.101 -9.911 1.00 91.00 293 ILE A CA 1
ATOM 2392 C C . ILE A 1 293 ? 2.591 11.327 -10.804 1.00 91.00 293 ILE A C 1
ATOM 2394 O O . ILE A 1 293 ? 2.325 10.493 -11.661 1.00 91.00 293 ILE A O 1
ATOM 2398 N N . ARG A 1 294 ? 1.881 12.460 -10.697 1.00 89.56 294 ARG A N 1
ATOM 2399 C CA . ARG A 1 294 ? 0.753 12.765 -11.601 1.00 89.56 294 ARG A CA 1
ATOM 2400 C C . ARG A 1 294 ? 1.161 12.772 -13.068 1.00 89.56 294 ARG A C 1
ATOM 2402 O O . ARG A 1 294 ? 0.468 12.174 -13.882 1.00 89.56 294 ARG A O 1
ATOM 2409 N N . VAL A 1 295 ? 2.288 13.402 -13.408 1.00 87.00 295 VAL A N 1
ATOM 2410 C CA . VAL A 1 295 ? 2.789 13.403 -14.795 1.00 87.00 295 VAL A CA 1
ATOM 2411 C C . VAL A 1 295 ? 3.131 11.981 -15.255 1.00 87.00 295 VAL A C 1
ATOM 2413 O O . VAL A 1 295 ? 2.795 11.618 -16.379 1.00 87.00 295 VAL A O 1
ATOM 2416 N N . LEU A 1 296 ? 3.740 11.158 -14.392 1.00 88.25 296 LEU A N 1
ATOM 2417 C CA . LEU A 1 296 ? 4.023 9.748 -14.685 1.00 88.25 296 LEU A CA 1
ATOM 2418 C C . LEU A 1 296 ? 2.728 8.992 -15.007 1.00 88.25 296 LEU A C 1
ATOM 2420 O O . LEU A 1 296 ? 2.626 8.364 -16.057 1.00 88.25 296 LEU A O 1
ATOM 2424 N N . PHE A 1 297 ? 1.714 9.116 -14.155 1.00 88.38 297 PHE A N 1
ATOM 2425 C CA . PHE A 1 297 ? 0.403 8.508 -14.372 1.00 88.38 297 PHE A CA 1
ATOM 2426 C C . PHE A 1 297 ? -0.283 9.013 -15.648 1.00 88.38 297 PHE A C 1
ATOM 2428 O O . PHE A 1 297 ? -0.817 8.207 -16.403 1.00 88.38 297 PHE A O 1
ATOM 2435 N N . GLY A 1 298 ? -0.202 10.314 -15.938 1.00 82.88 298 GLY A N 1
ATOM 2436 C CA . GLY A 1 298 ? -0.676 10.880 -17.201 1.00 82.88 298 GLY A CA 1
ATOM 2437 C C . GLY A 1 298 ? -0.003 10.225 -18.407 1.00 82.88 298 GLY A C 1
ATOM 2438 O O . GLY A 1 298 ? -0.692 9.775 -19.315 1.00 82.88 298 GLY A O 1
ATOM 2439 N N . SER A 1 299 ? 1.327 10.073 -18.377 1.00 80.12 299 SER A N 1
ATOM 2440 C CA . SER A 1 299 ? 2.079 9.456 -19.478 1.00 80.12 299 SER A CA 1
ATOM 2441 C C . SER A 1 299 ? 1.751 7.980 -19.714 1.00 80.12 299 SER A C 1
ATOM 2443 O O . SER A 1 299 ? 1.823 7.530 -20.854 1.00 80.12 299 SER A O 1
ATOM 2445 N N . LEU A 1 300 ? 1.361 7.245 -18.665 1.00 78.88 300 LEU A N 1
ATOM 2446 C CA . LEU A 1 300 ? 0.926 5.846 -18.762 1.00 78.88 300 LEU A CA 1
ATOM 2447 C C . LEU A 1 300 ? -0.476 5.692 -19.366 1.00 78.88 300 LEU A C 1
ATOM 2449 O O . LEU A 1 300 ? -0.818 4.606 -19.822 1.00 78.88 300 LEU A O 1
ATOM 2453 N N . VAL A 1 301 ? -1.293 6.747 -19.316 1.00 75.94 301 VAL A N 1
ATOM 2454 C CA . VAL A 1 301 ? -2.687 6.736 -19.785 1.00 75.94 301 VAL A CA 1
ATOM 2455 C C . VAL A 1 301 ? -2.824 7.342 -21.185 1.00 75.94 301 VAL A C 1
ATOM 2457 O O . VAL A 1 301 ? -3.715 6.947 -21.932 1.00 75.94 301 VAL A O 1
ATOM 2460 N N . THR A 1 302 ? -1.973 8.306 -21.553 1.00 70.44 302 THR A N 1
ATOM 2461 C CA . THR A 1 302 ? -2.059 9.001 -22.849 1.00 70.44 302 THR A CA 1
ATOM 2462 C C . THR A 1 302 ? -1.294 8.325 -23.983 1.00 70.44 302 THR A C 1
ATOM 2464 O O . THR A 1 302 ? -1.715 8.463 -25.131 1.00 70.44 302 THR A O 1
ATOM 2467 N N . ASN A 1 303 ? -0.186 7.639 -23.681 1.00 55.12 303 ASN A N 1
ATOM 2468 C CA . ASN A 1 303 ? 0.607 6.890 -24.666 1.00 55.12 303 ASN A CA 1
ATOM 2469 C C . ASN A 1 303 ? 0.069 5.466 -24.850 1.00 55.12 303 ASN A C 1
ATOM 2471 O O . ASN A 1 303 ? 0.319 4.909 -25.936 1.00 55.12 303 ASN A O 1
#

Secondary structure (DSSP, 8-state):
-------------HHHHHHHHHHHHHHHHHHHHHHHSTT--SSHHHHHHHHHHHHHHHHHHSHHHHTSPP-SS--HHHHHHHHT-SSHHHHHHHHHHHHHIIIIIS--HHHHHHHIIIII---SSHHHHHHHHHHHHHHHHHHHHHHHH-EEEEE--TTSTT--SEEEEETTS-EEEEEESS--HHHHTT-HHHHHHHHTT--------SEEEEEEETTEEEEEEEEEE--S-HHHHHHHHHHHHHHHHHTTTS--TT--EEEEE---SS-S-SS-SSTTEEEEETTTHHHHHHHHHHHHHH-

Foldseek 3Di:
DDDDDDPPPPLADLLLLLVLAVLVVLLVVLVCVCVQAPDPCPDPVNVVSVVSNVVSVVVCPDPSSVNYDHDPADDPVSLVCQCPDPDVVSNVSSVVSVLVCCCPVVVPVVSVVVCCCVPVNPPPDVQVVQLVVLLVLLVVLLVVVCVVQPFDKDAHDLPRPQAFRMWTQGPLRKIKTKHAQDDHPVQQVQFPVCVVCVVVVDRDDGQTARMKIWIADPNATAIEGEHEDEDPDPVSLVVSVVSQVNCCVRRVVNHDPQQAYEYEYEDDDDDPPPDCPDPRYYYYYPVCSSVVSNVNVVSSPVD